Protein AF-A0A8R1I896-F1 (afdb_monomer_lite)

Radius of gyration: 21.24 Å; chains: 1; bounding box: 48×56×58 Å

pLDDT: mean 83.72, std 16.82, range [36.59, 98.19]

Secondary structure (DSSP, 8-state):
---PPPPHHHHHHHHHTT-SEE-SS--HHHHHHHHHHSEEEEEEETTTS-SS---SS---EE-TTT--EE-PEEEEEEETTEEEEEEEEE-SS-TTEEEEEEEETTEEEEEEEE-SS---PPPTTT--PPPPHHHHHHIIIIISTT--HHHHHHHHHHTT----HHHHHHHHTT-TTS--S---S-----HHHHHHHHHTTT--

Foldseek 3Di:
DDDDDDALVSVLCCVVVVVAAEDQAAELVNLVVCLVVQKHKYKHFCVNAPQDTDHPFAQWDQDPVPRDTRHWDWDWHQHVNRTWTWTWGATPVQRQWIWIWTDDDRIIMIIIGGRDNPDDRDDPVNDDDDDDPVLLVCLQPPQFALDDLVRSCVVCVVVVHHDDSVNSVVSLVVHPRGDPDPDPPDSPPDCVVVVVVVVVVVVD

Organism: Caenorhabditis japonica (NCBI:txid281687)

Structure (mmCIF, N/CA/C/O backbone):
data_AF-A0A8R1I896-F1
#
_entry.id   AF-A0A8R1I896-F1
#
loop_
_atom_site.group_PDB
_atom_site.id
_atom_site.type_symbol
_atom_site.label_atom_id
_atom_site.label_alt_id
_atom_site.label_comp_id
_atom_site.label_asym_id
_atom_site.label_entity_id
_atom_site.label_seq_id
_atom_site.pdbx_PDB_ins_code
_atom_site.Cartn_x
_atom_site.Cartn_y
_atom_site.Cartn_z
_atom_site.occupancy
_atom_site.B_iso_or_equiv
_atom_site.auth_seq_id
_atom_site.auth_comp_id
_atom_site.auth_asym_id
_atom_site.auth_atom_id
_atom_site.pdbx_PDB_model_num
ATOM 1 N N . MET A 1 1 ? -15.778 16.147 9.766 1.00 43.19 1 MET A N 1
ATOM 2 C CA . MET A 1 1 ? -15.668 14.842 10.455 1.00 43.19 1 MET A CA 1
ATOM 3 C C . MET A 1 1 ? -14.195 14.519 10.639 1.00 43.19 1 MET A C 1
ATOM 5 O O . MET A 1 1 ? -13.436 14.652 9.689 1.00 43.19 1 MET A O 1
ATOM 9 N N . THR A 1 2 ? -13.774 14.177 11.851 1.00 53.16 2 THR A N 1
ATOM 10 C CA . THR A 1 2 ? -12.401 13.767 12.184 1.00 53.16 2 THR A CA 1
ATOM 11 C C . THR A 1 2 ? -12.109 12.383 11.596 1.00 53.16 2 THR A C 1
ATOM 13 O O . THR A 1 2 ? -12.910 11.466 11.754 1.00 53.16 2 THR A O 1
ATOM 16 N N . GLN A 1 3 ? -10.973 12.217 10.908 1.00 65.56 3 GLN A N 1
ATOM 17 C CA . GLN A 1 3 ? -10.535 10.918 10.374 1.00 65.56 3 GLN A CA 1
ATOM 18 C C . GLN A 1 3 ? -10.340 9.915 11.525 1.00 65.56 3 GLN A C 1
ATOM 20 O O . GLN A 1 3 ? -9.414 10.067 12.326 1.00 65.56 3 GLN A O 1
ATOM 25 N N . LYS A 1 4 ? -11.203 8.894 11.617 1.00 81.31 4 LYS A N 1
ATOM 26 C CA . LYS A 1 4 ? -11.098 7.837 12.635 1.00 81.31 4 LYS A CA 1
ATOM 27 C C . LYS A 1 4 ? -10.187 6.716 12.127 1.00 81.31 4 LYS A C 1
ATOM 29 O O . LYS A 1 4 ? -10.498 6.056 11.140 1.00 81.31 4 LYS A O 1
ATOM 34 N N . TRP A 1 5 ? -9.064 6.505 12.805 1.00 93.50 5 TRP A N 1
ATOM 35 C CA . TRP A 1 5 ? -8.181 5.356 12.584 1.00 93.50 5 TRP A CA 1
ATOM 36 C C . TRP A 1 5 ? -8.631 4.192 13.462 1.00 93.50 5 TRP A C 1
ATOM 38 O O . TRP A 1 5 ? -9.025 4.431 14.603 1.00 93.50 5 TRP A O 1
ATOM 48 N N . LEU A 1 6 ? -8.523 2.957 12.963 1.00 95.25 6 LEU A N 1
ATOM 49 C CA . LEU A 1 6 ? -8.793 1.780 13.791 1.00 95.25 6 LEU A CA 1
ATOM 50 C C . LEU A 1 6 ? -7.811 1.720 14.969 1.00 95.25 6 LEU A C 1
ATOM 52 O O . LEU A 1 6 ? -6.596 1.899 14.804 1.00 95.25 6 LEU A O 1
ATOM 56 N N . THR A 1 7 ? -8.368 1.479 16.147 1.00 96.00 7 THR A N 1
ATOM 57 C CA . THR A 1 7 ? -7.663 1.180 17.393 1.00 96.00 7 THR A CA 1
ATOM 58 C C . THR A 1 7 ? -7.094 -0.241 17.374 1.00 96.00 7 THR A C 1
ATOM 60 O O . THR A 1 7 ? -7.401 -1.034 16.487 1.00 96.00 7 THR A O 1
ATOM 63 N N . ALA A 1 8 ? -6.255 -0.569 18.360 1.00 96.56 8 ALA A N 1
ATOM 64 C CA . ALA A 1 8 ? -5.745 -1.928 18.547 1.00 96.56 8 ALA A CA 1
ATOM 65 C C . ALA A 1 8 ? -6.881 -2.961 18.652 1.00 96.56 8 ALA A C 1
ATOM 67 O O . ALA A 1 8 ? -6.906 -3.914 17.883 1.00 96.56 8 ALA A O 1
ATOM 68 N N . SER A 1 9 ? -7.871 -2.704 19.513 1.00 97.00 9 SER A N 1
ATOM 69 C CA . SER A 1 9 ? -9.012 -3.607 19.708 1.00 97.00 9 SER A CA 1
ATOM 70 C C . SER A 1 9 ? -9.872 -3.760 18.446 1.00 97.00 9 SER A C 1
ATOM 72 O O . SER A 1 9 ? -10.269 -4.869 18.100 1.00 97.00 9 SER A O 1
ATOM 74 N N . GLU A 1 10 ? -10.111 -2.678 17.694 1.00 97.25 10 GLU A N 1
ATOM 75 C CA . GLU A 1 10 ? -10.824 -2.771 16.409 1.00 97.25 10 GLU A CA 1
ATOM 76 C C . GLU A 1 10 ? -10.038 -3.614 15.386 1.00 97.25 10 GLU A C 1
ATOM 78 O O . GLU A 1 10 ? -10.637 -4.369 14.623 1.00 97.25 10 GLU A O 1
ATOM 83 N N . TRP A 1 11 ? -8.702 -3.534 15.375 1.00 97.69 11 TRP A N 1
ATOM 84 C CA . TRP A 1 11 ? -7.879 -4.406 14.534 1.00 97.69 11 TRP A CA 1
ATOM 85 C C . TRP A 1 11 ? -7.923 -5.869 14.965 1.00 97.69 11 TRP A C 1
ATOM 87 O O . TRP A 1 11 ? -8.030 -6.744 14.111 1.00 97.69 11 TRP A O 1
ATOM 97 N N . GLU A 1 12 ? -7.866 -6.144 16.265 1.00 98.00 12 GLU A N 1
ATOM 98 C CA . GLU A 1 12 ? -8.005 -7.503 16.794 1.00 98.00 12 GLU A CA 1
ATOM 99 C C . GLU A 1 12 ? -9.350 -8.110 16.389 1.00 98.00 12 GLU A C 1
ATOM 101 O O . GLU A 1 12 ? -9.387 -9.243 15.917 1.00 98.00 12 GLU A O 1
ATOM 106 N N . GLN A 1 13 ? -10.439 -7.337 16.460 1.00 97.94 13 GLN A N 1
ATOM 107 C CA . GLN A 1 13 ? -11.753 -7.764 15.973 1.00 97.94 13 GLN A CA 1
ATOM 108 C C . GLN A 1 13 ? -11.747 -8.054 14.471 1.00 97.94 13 GLN A C 1
ATOM 110 O O . GLN A 1 13 ? -12.292 -9.071 14.046 1.00 97.94 13 GLN A O 1
ATOM 115 N N . VAL A 1 14 ? -11.127 -7.188 13.663 1.00 97.69 14 VAL A N 1
ATOM 116 C CA . VAL A 1 14 ? -11.001 -7.404 12.214 1.00 97.69 14 VAL A CA 1
ATOM 117 C C . VAL A 1 14 ? -10.257 -8.704 11.911 1.00 97.69 14 VAL A C 1
ATOM 119 O O . VAL A 1 14 ? -10.693 -9.470 11.053 1.00 97.69 14 VAL A O 1
ATOM 122 N N . ILE A 1 15 ? -9.154 -8.964 12.616 1.00 97.31 15 ILE A N 1
ATOM 123 C CA . ILE A 1 15 ? -8.305 -10.136 12.389 1.00 97.31 15 ILE A CA 1
ATOM 124 C C . ILE A 1 15 ? -8.996 -11.414 12.881 1.00 97.31 15 ILE A C 1
ATOM 126 O O . ILE A 1 15 ? -9.079 -12.380 12.126 1.00 97.31 15 ILE A O 1
ATOM 130 N N . ALA A 1 16 ? -9.516 -11.417 14.112 1.00 97.44 16 ALA A N 1
ATOM 131 C CA . ALA A 1 16 ? -10.142 -12.587 14.729 1.00 97.44 16 ALA A CA 1
ATOM 132 C C . ALA A 1 16 ? -11.426 -13.012 14.003 1.00 97.44 16 ALA A C 1
ATOM 134 O O . ALA A 1 16 ? -11.642 -14.198 13.758 1.00 97.44 16 ALA A O 1
ATOM 135 N N . ASN A 1 17 ? -12.249 -12.042 13.600 1.00 97.75 17 ASN A N 1
ATOM 136 C CA . ASN A 1 17 ? -13.541 -12.305 12.964 1.00 97.75 17 ASN A CA 1
ATOM 137 C C . ASN A 1 17 ? -13.468 -12.340 11.431 1.00 97.75 17 ASN A C 1
ATOM 139 O O . ASN A 1 17 ? -14.507 -12.368 10.781 1.00 97.75 17 ASN A O 1
ATOM 143 N N . HIS A 1 18 ? -12.265 -12.324 10.847 1.00 97.00 18 HIS A N 1
ATOM 144 C CA . HIS A 1 18 ? -12.063 -12.385 9.396 1.00 97.00 18 HIS A CA 1
ATOM 145 C C . HIS A 1 18 ? -12.824 -11.289 8.619 1.00 97.00 18 HIS A C 1
ATOM 147 O O . HIS A 1 18 ? -13.366 -11.527 7.543 1.00 97.00 18 HIS A O 1
ATOM 153 N N . LEU A 1 19 ? -12.862 -10.062 9.155 1.00 97.25 19 LEU A N 1
ATOM 154 C CA . LEU A 1 19 ? -13.584 -8.922 8.562 1.00 97.25 19 LEU A CA 1
ATOM 155 C C . LEU A 1 19 ? -12.745 -8.220 7.484 1.00 97.25 19 LEU A C 1
ATOM 157 O O . LEU A 1 19 ? -12.493 -7.011 7.542 1.00 97.25 19 LEU A O 1
ATOM 161 N N . TYR A 1 20 ? -12.257 -8.999 6.525 1.00 97.69 20 TYR A N 1
ATOM 162 C CA . TYR A 1 20 ? -11.418 -8.544 5.426 1.00 97.69 20 TYR A CA 1
ATOM 163 C C . TYR A 1 20 ? -11.578 -9.447 4.206 1.00 97.69 20 TYR A C 1
ATOM 165 O O . TYR A 1 20 ? -11.899 -10.626 4.322 1.00 97.69 20 TYR A O 1
ATOM 173 N N . THR A 1 21 ? -11.274 -8.895 3.036 1.00 97.75 21 THR A N 1
ATOM 174 C CA . THR A 1 21 ? -11.139 -9.668 1.800 1.00 97.75 21 THR A CA 1
ATOM 175 C C . THR A 1 21 ? -9.675 -10.029 1.590 1.00 97.75 21 THR A C 1
ATOM 177 O O . THR A 1 21 ? -8.800 -9.162 1.620 1.00 97.75 21 THR A O 1
ATOM 180 N N . GLU A 1 22 ? -9.385 -11.306 1.381 1.00 97.38 22 GLU A N 1
ATOM 181 C CA . GLU A 1 22 ? -8.039 -11.755 1.035 1.00 97.38 22 GLU A CA 1
ATOM 182 C C . GLU A 1 22 ? -7.761 -11.553 -0.456 1.00 97.38 22 GLU A C 1
ATOM 184 O O . GLU A 1 22 ? -8.564 -11.944 -1.303 1.00 97.38 22 GLU A O 1
ATOM 189 N N . VAL A 1 23 ? -6.632 -10.916 -0.772 1.00 96.88 23 VAL A N 1
ATOM 190 C CA . VAL A 1 23 ? -6.180 -10.667 -2.146 1.00 96.88 23 VAL A CA 1
ATOM 191 C C . VAL A 1 23 ? -4.660 -10.795 -2.235 1.00 96.88 23 VAL A C 1
ATOM 193 O O . VAL A 1 23 ? -3.946 -10.471 -1.289 1.00 96.88 23 VAL A O 1
ATOM 196 N N . ASP A 1 24 ? -4.141 -11.205 -3.392 1.00 92.75 24 ASP A N 1
ATOM 197 C CA . ASP A 1 24 ? -2.686 -11.284 -3.603 1.00 92.75 24 ASP A CA 1
ATOM 198 C C . ASP A 1 24 ? -2.039 -9.892 -3.663 1.00 92.75 24 ASP A C 1
ATOM 200 O O . ASP A 1 24 ? -0.920 -9.683 -3.193 1.00 92.75 24 ASP A O 1
ATOM 20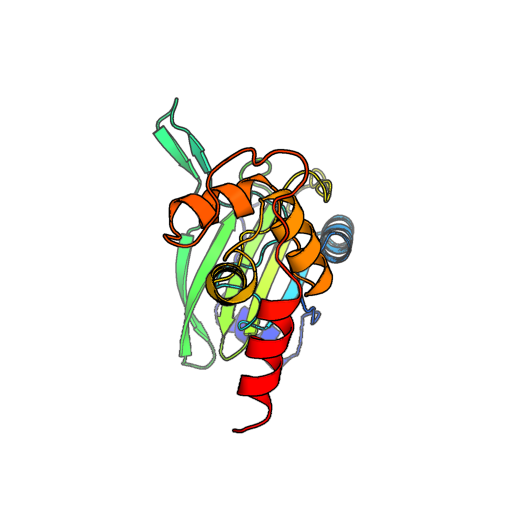4 N N . GLN A 1 25 ? -2.757 -8.930 -4.249 1.00 91.88 25 GLN A N 1
ATOM 205 C CA . GLN A 1 25 ? -2.336 -7.543 -4.427 1.00 91.88 25 GLN A CA 1
ATOM 206 C C . GLN A 1 25 ? -3.551 -6.619 -4.551 1.00 91.88 25 GLN A C 1
ATOM 208 O O . GLN A 1 25 ? -4.630 -7.039 -4.971 1.00 91.88 25 GLN A O 1
ATOM 213 N N . ILE A 1 26 ? -3.368 -5.339 -4.227 1.00 94.88 26 ILE A N 1
ATOM 214 C CA . ILE A 1 26 ? -4.428 -4.327 -4.308 1.00 94.88 26 ILE A CA 1
ATOM 215 C C . ILE A 1 26 ? -4.451 -3.750 -5.726 1.00 94.88 26 ILE A C 1
ATOM 217 O O . ILE A 1 26 ? -3.584 -2.966 -6.116 1.00 94.88 26 ILE A O 1
ATOM 221 N N . GLY A 1 27 ? -5.441 -4.164 -6.514 1.00 93.12 27 GLY A N 1
ATOM 222 C CA . GLY A 1 27 ? -5.610 -3.762 -7.902 1.00 93.12 27 GLY A CA 1
ATOM 223 C C . GLY A 1 27 ? -6.733 -2.750 -8.114 1.00 93.12 27 GLY A C 1
ATOM 224 O O . GLY A 1 27 ? -7.380 -2.254 -7.194 1.00 93.12 27 GLY A O 1
ATOM 225 N N . ILE A 1 28 ? -7.007 -2.463 -9.388 1.00 94.38 28 ILE A N 1
ATOM 226 C CA . ILE A 1 28 ? -8.111 -1.579 -9.792 1.00 94.38 28 ILE A CA 1
ATOM 227 C C . ILE A 1 28 ? -9.475 -2.137 -9.371 1.00 94.38 28 ILE A C 1
ATOM 229 O O . ILE A 1 28 ? -10.385 -1.363 -9.091 1.00 94.38 28 ILE A O 1
ATOM 233 N N . ARG A 1 29 ? -9.633 -3.465 -9.314 1.00 95.19 29 ARG A N 1
ATOM 234 C CA . ARG A 1 29 ? -10.883 -4.108 -8.887 1.00 95.19 29 ARG A CA 1
ATOM 235 C C . ARG A 1 29 ? -11.223 -3.737 -7.443 1.00 95.19 29 ARG A C 1
ATOM 237 O O . ARG A 1 29 ? -12.334 -3.297 -7.177 1.00 95.19 29 ARG A O 1
ATOM 244 N N . GLU A 1 30 ? -10.256 -3.851 -6.543 1.00 96.88 30 GLU A N 1
ATOM 245 C CA . GLU A 1 30 ? -10.408 -3.509 -5.128 1.00 96.88 30 GLU A CA 1
ATOM 246 C C . GLU A 1 30 ? -10.646 -2.002 -4.954 1.00 96.88 30 GLU A C 1
ATOM 248 O O . GLU A 1 30 ? -11.484 -1.585 -4.161 1.00 96.88 30 GLU A O 1
ATOM 253 N N . LEU A 1 31 ? -9.980 -1.158 -5.750 1.00 96.12 31 LEU A N 1
ATOM 254 C CA . LEU A 1 31 ? -10.217 0.289 -5.718 1.00 96.12 31 LEU A CA 1
ATOM 255 C C . LEU A 1 31 ? -11.596 0.689 -6.264 1.00 96.12 31 LEU A C 1
ATOM 257 O O . LEU A 1 31 ? -12.156 1.674 -5.792 1.00 96.12 31 LEU A O 1
ATOM 261 N N . LYS A 1 32 ? -12.171 -0.059 -7.215 1.00 96.12 32 LYS A N 1
ATOM 262 C CA . LYS A 1 32 ? -13.573 0.126 -7.631 1.00 96.12 32 LYS A CA 1
ATOM 263 C C . LYS A 1 32 ? -14.533 -0.219 -6.498 1.00 96.12 32 LYS A C 1
ATOM 265 O O . LYS A 1 32 ? -15.399 0.583 -6.187 1.00 96.12 32 LYS A O 1
ATOM 270 N N . TYR A 1 33 ? -14.307 -1.339 -5.816 1.00 96.50 33 TYR A N 1
ATOM 271 C CA . TYR A 1 33 ? -15.085 -1.677 -4.624 1.00 96.50 33 TYR A CA 1
ATOM 272 C C . TYR A 1 33 ? -14.990 -0.575 -3.557 1.00 96.50 33 TYR A C 1
ATOM 274 O O . TYR A 1 33 ? -16.000 -0.141 -3.014 1.00 96.50 33 TYR A O 1
ATOM 282 N N . LEU A 1 34 ? -13.787 -0.046 -3.305 1.00 96.31 34 LEU A N 1
ATOM 283 C CA . LEU A 1 34 ? -13.597 1.081 -2.389 1.00 96.31 34 LEU A CA 1
ATOM 284 C C . LEU A 1 34 ? -14.351 2.344 -2.829 1.00 96.31 34 LEU A C 1
ATOM 286 O O . LEU A 1 34 ? -14.809 3.101 -1.976 1.00 96.31 34 LEU A O 1
ATOM 290 N N . HIS A 1 35 ? -14.455 2.598 -4.132 1.00 95.06 35 HIS A N 1
ATOM 291 C CA . HIS A 1 35 ? -15.220 3.725 -4.653 1.00 95.06 35 HIS A CA 1
ATOM 292 C C . HIS A 1 35 ? -16.706 3.608 -4.324 1.00 95.06 35 HIS A C 1
ATOM 294 O O . HIS A 1 35 ? -17.303 4.583 -3.864 1.00 95.06 35 HIS A O 1
ATOM 300 N N . ASP A 1 36 ? -17.267 2.419 -4.501 1.00 94.75 36 ASP A N 1
ATOM 301 C CA . ASP A 1 36 ? -18.694 2.185 -4.312 1.00 94.75 36 ASP A CA 1
ATOM 302 C C . ASP A 1 36 ? -19.049 2.126 -2.814 1.00 94.75 36 ASP A C 1
ATOM 304 O O . ASP A 1 36 ? -19.935 2.843 -2.345 1.00 94.75 36 ASP A O 1
ATOM 308 N N . GLU A 1 37 ? -18.277 1.365 -2.035 1.00 95.12 37 GLU A N 1
ATOM 309 C CA . GLU A 1 37 ? -18.560 1.080 -0.621 1.00 95.12 37 GLU A CA 1
ATOM 310 C C . GLU A 1 37 ? -17.958 2.096 0.354 1.00 95.12 37 GLU A C 1
ATOM 312 O O . GLU A 1 37 ? -18.313 2.138 1.533 1.00 95.12 37 GLU A O 1
ATOM 317 N N . ARG A 1 38 ? -17.009 2.923 -0.107 1.00 94.31 38 ARG A N 1
ATOM 318 C CA . ARG A 1 38 ? -16.293 3.959 0.672 1.00 94.31 38 ARG A CA 1
ATOM 319 C C . ARG A 1 38 ? -15.470 3.440 1.850 1.00 94.31 38 ARG A C 1
ATOM 321 O O . ARG A 1 38 ? -14.760 4.214 2.491 1.00 94.31 38 ARG A O 1
ATOM 328 N N . LYS A 1 39 ? -15.537 2.149 2.151 1.00 95.25 39 LYS A N 1
ATOM 329 C CA . LYS A 1 39 ? -14.787 1.487 3.211 1.00 95.25 39 LYS A CA 1
ATOM 330 C C . LYS A 1 39 ? -14.443 0.077 2.761 1.00 95.25 39 LYS A C 1
ATOM 332 O O . LYS A 1 39 ? -15.297 -0.656 2.280 1.00 95.25 39 LYS A O 1
ATOM 337 N N . MET A 1 40 ? -13.188 -0.313 2.934 1.00 96.56 40 MET A N 1
ATOM 338 C CA . MET A 1 40 ? -12.721 -1.635 2.523 1.00 96.56 40 MET A CA 1
ATOM 339 C C . MET A 1 40 ? -11.589 -2.089 3.433 1.00 96.56 40 MET A C 1
ATOM 341 O O . MET A 1 40 ? -10.686 -1.311 3.731 1.00 96.56 40 MET A O 1
ATOM 345 N N . THR A 1 41 ? -11.602 -3.356 3.834 1.00 98.19 41 THR A N 1
ATOM 346 C CA . THR A 1 41 ? -10.470 -3.980 4.522 1.00 98.19 41 THR A CA 1
ATOM 347 C C . THR A 1 41 ? -9.966 -5.141 3.688 1.00 98.19 41 THR A C 1
ATOM 349 O O . THR A 1 41 ? -10.751 -6.009 3.313 1.00 98.19 41 THR A O 1
ATOM 352 N N . VAL A 1 42 ? -8.664 -5.173 3.426 1.00 98.19 42 VAL A N 1
ATOM 353 C CA . VAL A 1 42 ? -8.017 -6.265 2.697 1.00 98.19 42 VAL A CA 1
ATOM 354 C C . VAL A 1 42 ? -6.858 -6.854 3.487 1.00 98.19 42 VAL A C 1
ATOM 356 O O . VAL A 1 42 ? -6.205 -6.151 4.264 1.00 98.19 42 VAL A O 1
ATOM 359 N N . ARG A 1 43 ? -6.597 -8.142 3.263 1.00 97.94 43 ARG A N 1
ATOM 360 C CA . ARG A 1 43 ? -5.407 -8.858 3.731 1.00 97.94 43 ARG A CA 1
ATOM 361 C C . ARG A 1 43 ? -4.569 -9.254 2.524 1.00 97.94 43 ARG A C 1
ATOM 363 O O . ARG A 1 43 ? -5.105 -9.858 1.600 1.00 97.94 43 ARG A O 1
ATOM 370 N N . VAL A 1 44 ? -3.276 -8.939 2.562 1.00 97.19 44 VAL A N 1
ATOM 371 C CA . VAL A 1 44 ? -2.306 -9.340 1.534 1.00 97.19 44 VAL A CA 1
ATOM 372 C C . VAL A 1 44 ? -1.101 -10.051 2.159 1.00 97.19 44 VAL A C 1
ATOM 374 O O . VAL A 1 44 ? -0.748 -9.748 3.304 1.00 97.19 44 VAL A O 1
ATOM 377 N N . PRO A 1 45 ? -0.447 -10.982 1.448 1.00 95.38 45 PRO A N 1
ATOM 378 C CA . PRO A 1 45 ? 0.744 -11.667 1.947 1.00 95.38 45 PRO A CA 1
ATOM 379 C C . PRO A 1 45 ? 1.973 -10.743 1.985 1.00 95.38 45 PRO A C 1
ATOM 381 O O . PRO A 1 45 ? 2.304 -10.078 1.000 1.00 95.38 45 PRO A O 1
ATOM 384 N N . SER A 1 46 ? 2.690 -10.735 3.114 1.00 91.81 46 SER A N 1
ATOM 385 C CA . SER A 1 46 ? 3.878 -9.890 3.344 1.00 91.81 46 SER A CA 1
ATOM 386 C C . SER A 1 46 ? 5.088 -10.271 2.482 1.00 91.81 46 SER A C 1
ATOM 388 O O . SER A 1 46 ? 6.005 -9.471 2.318 1.00 91.81 46 SER A O 1
ATOM 390 N N . CYS A 1 47 ? 5.140 -11.499 1.957 1.00 87.62 47 CYS A N 1
ATOM 391 C CA . CYS A 1 47 ? 6.269 -11.975 1.152 1.00 87.62 47 CYS A CA 1
ATOM 392 C C . CYS A 1 47 ? 6.310 -11.346 -0.252 1.00 87.62 47 CYS A C 1
ATOM 394 O O . CYS A 1 47 ? 7.391 -11.119 -0.793 1.00 87.62 47 CYS A O 1
ATOM 396 N N . SER A 1 48 ? 5.143 -11.040 -0.824 1.00 83.62 48 SER A N 1
ATOM 397 C CA . SER A 1 48 ? 4.994 -10.422 -2.148 1.00 83.62 48 SER A CA 1
ATOM 398 C C . SER A 1 48 ? 4.568 -8.956 -2.083 1.00 83.62 48 SER A C 1
ATOM 400 O O . SER A 1 48 ? 4.631 -8.250 -3.087 1.00 83.62 48 SER A O 1
ATOM 402 N N . ASN A 1 49 ? 4.179 -8.474 -0.901 1.00 85.44 49 ASN A N 1
ATOM 403 C CA . ASN A 1 49 ? 3.840 -7.083 -0.657 1.00 85.44 49 ASN A CA 1
ATOM 404 C C . ASN A 1 49 ? 4.775 -6.545 0.425 1.00 85.44 49 ASN A C 1
ATOM 406 O O . ASN A 1 49 ? 4.681 -6.938 1.586 1.00 85.44 49 ASN A O 1
ATOM 410 N N . SER A 1 50 ? 5.669 -5.622 0.069 1.00 80.44 50 SER A N 1
ATOM 411 C CA . SER A 1 50 ? 6.450 -4.877 1.064 1.00 80.44 50 SER A CA 1
ATOM 412 C C . SER A 1 50 ? 5.550 -4.204 2.117 1.00 80.44 50 SER A C 1
ATOM 414 O O . SER A 1 50 ? 4.338 -4.092 1.949 1.00 80.44 50 SER A O 1
ATOM 416 N N . LYS A 1 51 ? 6.146 -3.685 3.207 1.00 83.94 51 LYS A N 1
ATOM 417 C CA . LYS A 1 51 ? 5.442 -3.083 4.369 1.00 83.94 51 LYS A CA 1
ATOM 418 C C . LYS A 1 51 ? 4.270 -2.144 4.036 1.00 83.94 51 LYS A C 1
ATOM 420 O O . LYS A 1 51 ? 3.389 -1.963 4.870 1.00 83.94 51 LYS A O 1
ATOM 425 N N . MET A 1 52 ? 4.288 -1.502 2.870 1.00 89.88 52 MET A N 1
ATOM 426 C CA . MET A 1 52 ? 3.182 -0.702 2.357 1.00 89.88 52 MET A CA 1
ATOM 427 C C . MET A 1 52 ? 2.794 -1.209 0.960 1.00 89.88 52 MET A C 1
ATOM 429 O O . MET A 1 52 ? 3.465 -0.837 -0.007 1.00 89.88 52 MET A O 1
ATOM 433 N N . PRO A 1 53 ? 1.702 -1.987 0.841 1.00 92.44 53 PRO A N 1
ATOM 434 C CA . PRO A 1 53 ? 1.241 -2.510 -0.439 1.00 92.44 53 PRO A CA 1
ATOM 435 C C . PRO A 1 53 ? 0.967 -1.394 -1.451 1.00 92.44 53 PRO A C 1
ATOM 437 O O . PRO A 1 53 ? 0.494 -0.302 -1.095 1.00 92.44 53 PRO A O 1
ATOM 440 N N . PHE A 1 54 ? 1.285 -1.669 -2.715 1.00 92.56 54 PHE A N 1
ATOM 441 C CA . PHE A 1 54 ? 1.019 -0.765 -3.828 1.00 92.56 54 PHE A CA 1
ATOM 442 C C . PHE A 1 54 ? -0.468 -0.772 -4.187 1.00 92.56 54 PHE A C 1
ATOM 444 O O . PHE A 1 54 ? -1.078 -1.827 -4.265 1.00 92.56 54 PHE A O 1
ATOM 451 N N . ASP A 1 55 ? -1.029 0.411 -4.427 1.00 93.19 55 ASP A N 1
ATOM 452 C CA . ASP A 1 55 ? -2.461 0.620 -4.674 1.00 93.19 55 ASP A CA 1
ATOM 453 C C . ASP A 1 55 ? -2.719 1.856 -5.560 1.00 93.19 55 ASP A C 1
ATOM 455 O O . ASP A 1 55 ? -3.733 2.529 -5.422 1.00 93.19 55 ASP A O 1
ATOM 459 N N . TYR A 1 56 ? -1.773 2.204 -6.443 1.00 93.44 56 TYR A N 1
ATOM 460 C CA . TYR A 1 56 ? -1.820 3.357 -7.365 1.00 93.44 56 TYR A CA 1
ATOM 461 C C . TYR A 1 56 ? -1.923 4.763 -6.721 1.00 93.44 56 TYR A C 1
ATOM 463 O O . TYR A 1 56 ? -1.557 5.746 -7.366 1.00 93.44 56 TYR A O 1
ATOM 471 N N . LEU A 1 57 ? -2.291 4.894 -5.445 1.00 93.81 57 LEU A N 1
ATOM 472 C CA . LEU A 1 57 ? -2.530 6.161 -4.736 1.00 93.81 57 LEU A CA 1
ATOM 473 C C . LEU A 1 57 ? -1.263 6.759 -4.103 1.00 93.81 57 LEU A C 1
ATOM 475 O O . LEU A 1 57 ? -0.310 6.045 -3.763 1.00 93.81 57 LEU A O 1
ATOM 479 N N . ILE A 1 58 ? -1.192 8.091 -3.995 1.00 93.25 58 ILE A N 1
ATOM 480 C CA . ILE A 1 58 ? 0.023 8.797 -3.564 1.00 93.25 58 ILE A CA 1
ATOM 481 C C . ILE A 1 58 ? -0.053 9.081 -2.062 1.00 93.25 58 ILE A C 1
ATOM 483 O O . ILE A 1 58 ? -0.679 10.034 -1.621 1.00 93.25 58 ILE A O 1
ATOM 487 N N . TRP A 1 59 ? 0.660 8.275 -1.277 1.00 94.25 59 TRP A N 1
ATOM 488 C CA . TRP A 1 59 ? 0.700 8.387 0.192 1.00 94.25 59 TRP A CA 1
ATOM 489 C C . TRP A 1 59 ? 1.897 9.1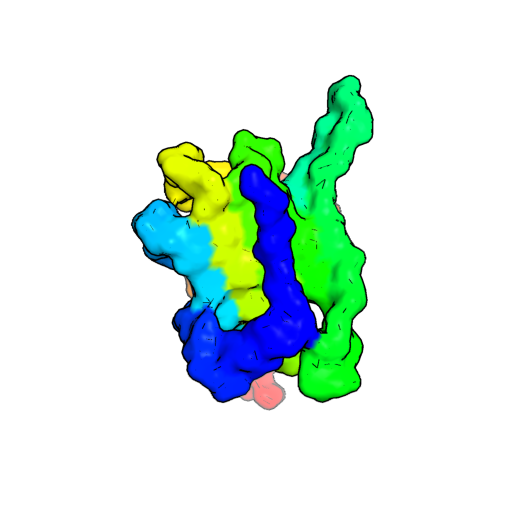65 0.732 1.00 94.25 59 TRP A C 1
ATOM 491 O O . TRP A 1 59 ? 1.993 9.443 1.925 1.00 94.25 59 TRP A O 1
ATOM 501 N N . SER A 1 60 ? 2.871 9.450 -0.127 1.00 92.38 60 SER A N 1
ATOM 502 C CA . SER A 1 60 ? 4.044 10.238 0.222 1.00 92.38 60 SER A CA 1
ATOM 503 C C . SER A 1 60 ? 4.497 11.062 -0.973 1.00 92.38 60 SER A C 1
ATOM 505 O O . SER A 1 60 ? 4.522 10.590 -2.113 1.00 92.38 60 SER A O 1
ATOM 507 N N . LYS A 1 61 ? 4.842 12.323 -0.718 1.00 91.38 61 LYS A N 1
ATOM 508 C CA . LYS A 1 61 ? 5.375 13.233 -1.728 1.00 91.38 61 LYS A CA 1
ATOM 509 C C . LYS A 1 61 ? 6.197 14.321 -1.057 1.00 91.38 61 LYS A C 1
ATOM 511 O O . LYS A 1 61 ? 5.765 14.922 -0.078 1.00 91.38 61 LYS A O 1
ATOM 516 N N . THR A 1 62 ? 7.361 14.602 -1.626 1.00 89.12 62 THR A N 1
ATOM 517 C CA . THR A 1 62 ? 8.199 15.732 -1.221 1.00 89.12 62 THR A CA 1
ATOM 518 C C . THR A 1 62 ? 8.186 16.761 -2.342 1.00 89.12 62 THR A C 1
ATOM 520 O O . THR A 1 62 ? 8.585 16.452 -3.468 1.00 89.12 62 THR A O 1
ATOM 523 N N . SER A 1 63 ? 7.728 17.979 -2.055 1.00 83.88 63 SER A N 1
ATOM 524 C CA . SER A 1 63 ? 7.803 19.097 -2.995 1.00 83.88 63 SER A CA 1
ATOM 525 C C . SER A 1 63 ? 9.131 19.824 -2.816 1.00 83.88 63 SER A C 1
ATOM 527 O O . SER A 1 63 ? 9.377 20.436 -1.782 1.00 83.88 63 SER A O 1
ATOM 529 N N . LYS A 1 64 ? 9.994 19.789 -3.838 1.00 81.12 64 LYS A N 1
ATOM 530 C CA . LYS A 1 64 ? 11.267 20.530 -3.807 1.00 81.12 64 LYS A CA 1
ATOM 531 C C . LYS A 1 64 ? 11.079 22.049 -3.853 1.00 81.12 64 LYS A C 1
ATOM 533 O O . LYS A 1 64 ? 11.959 22.759 -3.397 1.00 81.12 64 LYS A O 1
ATOM 538 N N . LYS A 1 65 ? 9.965 22.535 -4.417 1.00 80.44 65 LYS A N 1
ATOM 539 C CA . LYS A 1 65 ? 9.705 23.975 -4.582 1.00 80.44 65 LYS A CA 1
ATOM 540 C C . LYS A 1 65 ? 9.264 24.649 -3.281 1.00 80.44 65 LYS A C 1
ATOM 542 O O . LYS A 1 65 ? 9.673 25.768 -3.025 1.00 80.44 65 LYS A O 1
ATOM 547 N N . ASN A 1 66 ? 8.468 23.950 -2.470 1.00 80.00 66 ASN A N 1
ATOM 548 C CA . ASN A 1 66 ? 7.834 24.529 -1.279 1.00 80.00 66 ASN A CA 1
ATOM 549 C C . ASN A 1 66 ? 8.367 23.925 0.031 1.00 80.00 66 ASN A C 1
ATOM 551 O O . ASN A 1 66 ? 7.832 24.213 1.091 1.00 80.00 66 ASN A O 1
ATOM 555 N N . HIS A 1 67 ? 9.351 23.018 -0.033 1.00 77.19 67 HIS A N 1
ATOM 556 C CA . HIS A 1 67 ? 9.846 22.216 1.100 1.00 77.19 67 HIS A CA 1
ATOM 557 C C . HIS A 1 67 ? 8.774 21.419 1.871 1.00 77.19 67 HIS A C 1
ATOM 559 O O . HIS A 1 67 ? 9.063 20.812 2.901 1.00 77.19 67 HIS A O 1
ATOM 565 N N . GLU A 1 68 ? 7.550 21.344 1.353 1.00 83.19 68 GLU A N 1
ATOM 566 C CA . GLU A 1 68 ? 6.473 20.577 1.958 1.00 83.19 68 GLU A CA 1
ATOM 567 C C . GLU A 1 68 ? 6.701 19.075 1.787 1.00 83.19 68 GLU A C 1
ATOM 569 O O . GLU A 1 68 ? 7.001 18.568 0.694 1.00 83.19 68 GLU A O 1
ATOM 574 N N . LYS A 1 69 ? 6.516 18.352 2.893 1.00 88.88 69 LYS A N 1
ATOM 575 C CA . LYS A 1 69 ? 6.637 16.900 2.956 1.00 88.88 69 LYS A CA 1
ATOM 576 C C . LYS A 1 69 ? 5.315 16.293 3.397 1.00 88.88 69 LYS A C 1
ATOM 578 O O . LYS A 1 69 ? 4.925 16.381 4.557 1.00 88.88 69 LYS A O 1
ATOM 583 N N . HIS A 1 70 ? 4.664 15.612 2.468 1.00 92.94 70 HIS A N 1
ATOM 584 C CA . HIS A 1 70 ? 3.546 14.735 2.759 1.00 92.94 70 HIS A CA 1
ATOM 585 C C . HIS A 1 70 ? 4.086 13.324 3.004 1.00 92.94 70 HIS A C 1
ATOM 587 O O . HIS A 1 70 ? 4.773 12.759 2.147 1.00 92.94 70 HIS A O 1
ATOM 593 N N . GLN A 1 71 ? 3.830 12.767 4.187 1.00 94.31 71 GLN A N 1
ATOM 594 C CA . GLN A 1 71 ? 4.350 11.461 4.582 1.00 94.31 71 GLN A CA 1
ATOM 595 C C . GLN A 1 71 ? 3.369 10.709 5.490 1.00 94.31 71 GLN A C 1
ATOM 597 O O . GLN A 1 71 ? 2.666 11.346 6.281 1.00 94.31 71 GLN A O 1
ATOM 602 N N . PRO A 1 72 ? 3.374 9.366 5.444 1.00 95.56 72 PRO A N 1
ATOM 603 C CA . PRO A 1 72 ? 2.647 8.548 6.399 1.00 95.56 72 PRO A CA 1
ATOM 604 C C . PRO A 1 72 ? 3.113 8.786 7.835 1.00 95.56 72 PRO A C 1
ATOM 606 O O . PRO A 1 72 ? 4.280 9.107 8.084 1.00 95.56 72 PRO A O 1
ATOM 609 N N . ARG A 1 73 ? 2.205 8.576 8.789 1.00 95.50 73 ARG A N 1
ATOM 610 C CA . ARG A 1 73 ? 2.507 8.597 10.224 1.00 95.50 73 ARG A CA 1
ATOM 611 C C . ARG A 1 73 ? 2.609 7.175 10.755 1.00 95.50 73 ARG A C 1
ATOM 613 O O . ARG A 1 73 ? 1.711 6.370 10.530 1.00 95.50 73 ARG A O 1
ATOM 620 N N . TYR A 1 74 ? 3.677 6.893 11.489 1.00 96.12 74 TYR A N 1
ATOM 621 C CA . TYR A 1 74 ? 3.899 5.601 12.130 1.00 96.12 74 TYR A CA 1
ATOM 622 C C . TYR A 1 74 ? 3.468 5.685 13.589 1.00 96.12 74 TYR A C 1
ATOM 624 O O . TYR A 1 74 ? 3.868 6.608 14.298 1.00 96.12 74 TYR A O 1
ATOM 632 N N . VAL A 1 75 ? 2.642 4.741 14.029 1.00 96.06 75 VAL A N 1
ATOM 633 C CA . VAL A 1 75 ? 2.100 4.698 15.390 1.00 96.06 75 VAL A CA 1
ATOM 634 C C . VAL A 1 75 ? 2.240 3.283 15.928 1.00 96.06 75 VAL A C 1
ATOM 636 O O . VAL A 1 75 ? 1.829 2.328 15.274 1.00 96.06 75 VAL A O 1
ATOM 639 N N . LYS A 1 76 ? 2.816 3.139 17.121 1.00 96.50 76 LYS A N 1
ATOM 640 C CA . LYS A 1 76 ? 2.899 1.842 17.797 1.00 96.50 76 LYS A CA 1
ATOM 641 C C . LYS A 1 76 ? 1.512 1.423 18.281 1.00 96.50 76 LYS A C 1
ATOM 643 O O . LYS A 1 76 ? 0.812 2.229 18.891 1.00 96.50 76 LYS A O 1
ATOM 648 N N . LEU A 1 77 ? 1.137 0.180 18.011 1.00 95.81 77 LEU A N 1
ATOM 649 C CA . LEU A 1 77 ? -0.051 -0.486 18.541 1.00 95.81 77 LEU A CA 1
ATOM 650 C C . LEU A 1 77 ? 0.371 -1.846 19.100 1.00 95.81 77 LEU A C 1
ATOM 652 O O . LEU A 1 77 ? 1.310 -2.443 18.582 1.00 95.81 77 LEU A O 1
ATOM 656 N N . ASN A 1 78 ? -0.341 -2.344 20.104 1.00 96.44 78 ASN A N 1
ATOM 657 C CA . ASN A 1 78 ? -0.221 -3.733 20.541 1.00 96.44 78 ASN A CA 1
ATOM 658 C C . ASN A 1 78 ? -1.442 -4.481 20.019 1.00 96.44 78 ASN A C 1
ATOM 660 O O . ASN A 1 78 ? -2.556 -4.067 20.313 1.00 96.44 78 ASN A O 1
ATOM 664 N N . ILE A 1 79 ? -1.231 -5.515 19.210 1.00 95.88 79 ILE A N 1
ATOM 665 C CA . ILE A 1 79 ? -2.294 -6.341 18.627 1.00 95.88 79 ILE A CA 1
ATOM 666 C C . ILE A 1 79 ? -2.029 -7.776 19.063 1.00 95.88 79 ILE A C 1
ATOM 668 O O . ILE A 1 79 ? -0.966 -8.308 18.742 1.00 95.88 79 ILE A O 1
ATOM 672 N N . PHE A 1 80 ? -2.958 -8.381 19.804 1.00 96.00 80 PHE A N 1
ATOM 673 C CA . PHE A 1 80 ? -2.769 -9.672 20.476 1.00 96.00 80 PHE A CA 1
ATOM 674 C C . PHE A 1 80 ? -1.436 -9.712 21.238 1.00 96.00 80 PHE A C 1
ATOM 676 O O . PHE A 1 80 ? -0.582 -10.563 20.984 1.00 96.00 80 PHE A O 1
ATOM 683 N N . ASP A 1 81 ? -1.211 -8.683 22.062 1.00 92.88 81 ASP A N 1
ATOM 684 C CA . ASP A 1 81 ? 0.013 -8.453 22.845 1.00 92.88 81 ASP A CA 1
ATOM 685 C C . ASP A 1 81 ? 1.319 -8.356 22.033 1.00 92.88 81 ASP A C 1
ATOM 687 O O . ASP A 1 81 ? 2.409 -8.239 22.592 1.00 92.88 81 ASP A O 1
ATOM 691 N N . SER A 1 82 ? 1.231 -8.327 20.701 1.00 94.69 82 SER A N 1
ATOM 692 C CA . SER A 1 82 ? 2.382 -8.168 19.818 1.00 94.69 82 SER A CA 1
ATOM 693 C C . SER A 1 82 ? 2.536 -6.700 19.415 1.00 94.69 82 SER A C 1
ATOM 695 O O . SER A 1 82 ? 1.618 -6.131 18.811 1.00 94.69 82 SER A O 1
ATOM 697 N N . PRO A 1 83 ? 3.683 -6.059 19.701 1.00 95.50 83 PRO A N 1
ATOM 698 C CA . PRO A 1 83 ? 3.916 -4.681 19.298 1.00 95.50 83 PRO A CA 1
ATOM 699 C C . PRO A 1 83 ? 4.115 -4.594 17.782 1.00 95.50 83 PRO A C 1
ATOM 701 O O . PRO A 1 83 ? 5.019 -5.204 17.210 1.00 95.50 83 PRO A O 1
ATOM 704 N N . VAL A 1 84 ? 3.300 -3.774 17.126 1.00 95.06 84 VAL A N 1
ATOM 705 C CA . VAL A 1 84 ? 3.359 -3.509 15.686 1.00 95.06 84 VAL A CA 1
ATOM 706 C C . VAL A 1 84 ? 3.415 -2.008 15.413 1.00 95.06 84 VAL A C 1
ATOM 708 O O . VAL A 1 84 ? 2.898 -1.185 16.169 1.00 95.06 84 VAL A O 1
ATOM 711 N N . ASN A 1 85 ? 4.033 -1.630 14.295 1.00 95.69 85 ASN A N 1
ATOM 712 C CA . ASN A 1 85 ? 4.018 -0.250 13.813 1.00 95.69 85 ASN A CA 1
ATOM 713 C C . ASN A 1 85 ? 2.906 -0.094 12.775 1.00 95.69 85 ASN A C 1
ATOM 715 O O . ASN A 1 85 ? 3.082 -0.460 11.613 1.00 95.69 85 ASN A O 1
ATOM 719 N N . SER A 1 86 ? 1.778 0.470 13.199 1.00 96.56 86 SER A N 1
ATOM 720 C CA . SER A 1 86 ? 0.705 0.884 12.299 1.00 96.56 86 SER A CA 1
ATOM 721 C C . SER A 1 86 ? 1.163 2.057 11.436 1.00 96.56 86 SER A C 1
ATOM 723 O O . SER A 1 86 ? 1.820 2.984 11.920 1.00 96.56 86 SER A O 1
ATOM 725 N N . ILE A 1 87 ? 0.806 2.023 10.154 1.00 97.38 87 ILE A N 1
ATOM 726 C CA . ILE A 1 87 ? 1.115 3.077 9.187 1.00 97.38 87 ILE A CA 1
ATOM 727 C C . ILE A 1 87 ? -0.194 3.749 8.783 1.00 97.38 87 ILE A C 1
ATOM 729 O O . ILE A 1 87 ? -1.067 3.130 8.180 1.00 97.38 87 ILE A O 1
ATOM 733 N N . ARG A 1 88 ? -0.327 5.030 9.115 1.00 96.62 88 ARG A N 1
ATOM 734 C CA . ARG A 1 88 ? -1.504 5.848 8.819 1.00 96.62 88 ARG A CA 1
ATOM 735 C C . ARG A 1 88 ? -1.190 6.764 7.652 1.00 96.62 88 ARG A C 1
ATOM 737 O O . ARG A 1 88 ? -0.321 7.635 7.757 1.00 96.62 88 ARG A O 1
ATOM 744 N N . CYS A 1 89 ? -1.895 6.566 6.551 1.00 95.88 89 CYS A N 1
ATOM 745 C CA . CYS A 1 89 ? -1.697 7.302 5.315 1.00 95.88 89 CYS A CA 1
ATOM 746 C C . CYS A 1 89 ? -2.948 8.115 4.986 1.00 95.88 89 CYS A C 1
ATOM 748 O O . CYS A 1 89 ? -4.065 7.605 5.034 1.00 95.88 89 CYS A O 1
ATOM 750 N N . VAL A 1 90 ? -2.740 9.368 4.607 1.00 95.25 90 VAL A N 1
ATOM 751 C CA . VAL A 1 90 ? -3.749 10.235 3.991 1.00 95.25 90 VAL A CA 1
ATOM 752 C C . VAL A 1 90 ? -3.322 10.407 2.542 1.00 95.25 90 VAL A C 1
ATOM 754 O O . VAL A 1 90 ? -2.124 10.479 2.295 1.00 95.25 90 VAL A O 1
ATOM 757 N N . GLU A 1 91 ? -4.240 10.409 1.585 1.00 94.50 91 GLU A N 1
ATOM 758 C CA . GLU A 1 91 ? -3.867 10.556 0.177 1.00 94.50 91 GLU A CA 1
ATOM 759 C C . GLU A 1 91 ? -3.479 12.014 -0.130 1.00 94.50 91 GLU A C 1
ATOM 761 O O . GLU A 1 91 ? -4.044 12.963 0.422 1.00 94.50 91 GLU A O 1
ATOM 766 N N . PHE A 1 92 ? -2.459 12.196 -0.971 1.00 92.44 92 PHE A N 1
ATOM 767 C CA . PHE A 1 92 ? -1.859 13.500 -1.237 1.00 92.44 92 PHE A CA 1
ATOM 768 C C . PHE A 1 92 ? -2.795 14.461 -1.983 1.00 92.44 92 PHE A C 1
ATOM 770 O O . PHE A 1 92 ? -2.800 15.657 -1.695 1.00 92.44 92 PHE A O 1
ATOM 777 N N . GLN A 1 93 ? -3.545 13.965 -2.967 1.00 90.31 93 GLN A N 1
ATOM 778 C CA . GLN A 1 93 ? -4.429 14.753 -3.828 1.00 90.31 93 GLN A CA 1
ATOM 779 C C . GLN A 1 93 ? -5.853 14.875 -3.259 1.00 90.31 93 GLN A C 1
ATOM 781 O O . GLN A 1 93 ? -6.518 15.878 -3.502 1.00 90.31 93 GLN A O 1
ATOM 786 N N . ASN A 1 94 ? -6.313 13.896 -2.479 1.00 91.50 94 ASN A N 1
ATOM 787 C CA . ASN A 1 94 ? -7.622 13.848 -1.843 1.00 91.50 94 ASN A CA 1
ATOM 788 C C . ASN A 1 94 ? -7.498 13.401 -0.380 1.00 91.50 94 ASN A C 1
ATOM 790 O O . ASN A 1 94 ? -7.580 12.219 -0.047 1.00 91.50 94 ASN A O 1
ATOM 794 N N . GLN A 1 95 ? -7.403 14.376 0.524 1.00 91.56 95 GLN A N 1
ATOM 795 C CA . GLN A 1 95 ? -7.247 14.116 1.956 1.00 91.56 95 GLN A CA 1
ATOM 796 C C . GLN A 1 95 ? -8.447 13.402 2.603 1.00 91.56 95 GLN A C 1
ATOM 798 O O . GLN A 1 95 ? -8.351 12.973 3.748 1.00 91.56 95 GLN A O 1
ATOM 803 N N . ALA A 1 96 ? -9.583 13.247 1.917 1.00 92.25 96 ALA A N 1
ATOM 804 C CA . ALA A 1 96 ? -10.691 12.456 2.446 1.00 92.25 96 ALA A CA 1
ATOM 805 C C . ALA A 1 96 ? -10.453 10.943 2.349 1.00 92.25 96 ALA A C 1
ATOM 807 O O . ALA A 1 96 ? -11.170 10.191 3.011 1.00 92.25 96 ALA A O 1
ATOM 808 N N . VAL A 1 97 ? -9.473 10.515 1.548 1.00 95.19 97 VAL A N 1
ATOM 809 C CA . VAL A 1 97 ? -9.091 9.115 1.364 1.00 95.19 97 VAL A CA 1
ATOM 810 C C . VAL A 1 97 ? -7.958 8.791 2.324 1.00 95.19 97 VAL A C 1
ATOM 812 O O . VAL A 1 97 ? -6.895 9.420 2.306 1.00 95.19 97 VAL A O 1
ATOM 815 N N . THR A 1 98 ? -8.176 7.792 3.166 1.00 96.12 98 THR A N 1
ATOM 816 C CA . THR A 1 98 ? -7.182 7.320 4.121 1.00 96.12 98 THR A CA 1
ATOM 817 C C . THR A 1 98 ? -6.976 5.824 3.999 1.00 96.12 98 THR A C 1
ATOM 819 O O . THR A 1 98 ? -7.877 5.090 3.593 1.00 96.12 98 THR A O 1
ATOM 822 N N . LYS A 1 99 ? -5.785 5.364 4.389 1.00 96.06 99 LYS A N 1
ATOM 823 C CA . LYS A 1 99 ? -5.552 3.952 4.683 1.00 96.06 99 LYS A CA 1
ATOM 824 C C . LYS A 1 99 ? -4.772 3.759 5.973 1.00 96.06 99 LYS A C 1
ATOM 826 O O . LYS A 1 99 ? -3.810 4.478 6.246 1.00 96.06 99 LYS A O 1
ATOM 831 N N . ASN A 1 100 ? -5.194 2.785 6.763 1.00 97.25 100 ASN A N 1
ATOM 832 C CA . ASN A 1 100 ? -4.518 2.319 7.962 1.00 97.25 100 ASN A CA 1
ATOM 833 C C . ASN A 1 100 ? -3.913 0.949 7.667 1.00 97.25 100 ASN A C 1
ATOM 835 O O . ASN A 1 100 ? -4.640 0.041 7.275 1.00 97.25 100 ASN A O 1
ATOM 839 N N . ILE A 1 101 ? -2.607 0.800 7.843 1.00 97.62 101 ILE A N 1
ATOM 840 C CA . ILE A 1 101 ? -1.894 -0.446 7.565 1.00 97.62 101 ILE A CA 1
ATOM 841 C C . ILE A 1 101 ? -1.394 -1.036 8.874 1.00 97.62 101 ILE A C 1
ATOM 843 O O . ILE A 1 101 ? -0.812 -0.322 9.694 1.00 97.62 101 ILE A O 1
ATOM 847 N N . VAL A 1 102 ? -1.576 -2.341 9.032 1.00 96.94 102 VAL A N 1
ATOM 848 C CA . VAL A 1 102 ? -1.034 -3.131 10.133 1.00 96.94 102 VAL A CA 1
ATOM 849 C C . VAL A 1 102 ? -0.341 -4.368 9.561 1.00 96.94 102 VAL A C 1
ATOM 851 O O . VAL A 1 102 ? -1.015 -5.254 9.036 1.00 96.94 102 VAL A O 1
ATOM 854 N N . PRO A 1 103 ? 0.995 -4.462 9.649 1.00 95.56 103 PRO A N 1
ATOM 855 C CA . PRO A 1 103 ? 1.691 -5.724 9.440 1.00 95.56 103 PRO A CA 1
ATOM 856 C C . PRO A 1 103 ? 1.528 -6.604 10.685 1.00 95.56 103 PRO A C 1
ATOM 858 O O . PRO A 1 103 ? 1.823 -6.161 11.796 1.00 95.56 103 PRO A O 1
ATOM 861 N N . PHE A 1 104 ? 1.072 -7.842 10.509 1.00 95.19 104 PHE A N 1
ATOM 862 C CA . PHE A 1 104 ? 0.914 -8.801 11.600 1.00 95.19 104 PHE A CA 1
ATOM 863 C C . PHE A 1 104 ? 1.154 -10.229 11.096 1.00 95.19 104 PHE A C 1
ATOM 865 O O . PHE A 1 104 ? 0.449 -10.711 10.206 1.00 95.19 104 PHE A O 1
ATOM 872 N N . LYS A 1 105 ? 2.145 -10.913 11.687 1.00 93.00 105 LYS A N 1
ATOM 873 C CA . LYS A 1 105 ? 2.652 -12.220 11.228 1.00 93.00 105 LYS A CA 1
ATOM 874 C C . LYS A 1 105 ? 3.049 -12.168 9.739 1.00 93.00 105 LYS A C 1
ATOM 876 O O . LYS A 1 105 ? 3.748 -11.245 9.326 1.00 93.00 105 LYS A O 1
ATOM 881 N N . GLU A 1 106 ? 2.611 -13.134 8.937 1.00 94.06 106 GLU A N 1
ATOM 882 C CA . GLU A 1 106 ? 2.946 -13.263 7.511 1.00 94.06 106 GLU A CA 1
ATOM 883 C C . GLU A 1 106 ? 2.076 -12.394 6.589 1.00 94.06 106 GLU A C 1
ATOM 885 O O . GLU A 1 106 ? 2.199 -12.465 5.367 1.00 94.06 106 GLU A O 1
ATOM 890 N N . PHE A 1 107 ? 1.227 -11.533 7.157 1.00 96.56 107 PHE A N 1
ATOM 891 C CA . PHE A 1 107 ? 0.257 -10.745 6.405 1.00 96.56 107 PHE A CA 1
ATOM 892 C C . PHE A 1 107 ? 0.337 -9.250 6.704 1.00 96.56 107 PHE A C 1
ATOM 894 O O . PHE A 1 107 ? 0.778 -8.804 7.769 1.00 96.56 107 PHE A O 1
ATOM 901 N N . ILE A 1 108 ? -0.170 -8.473 5.753 1.00 97.19 108 ILE A N 1
ATOM 902 C CA . ILE A 1 108 ? -0.403 -7.042 5.873 1.00 97.19 108 ILE A CA 1
ATOM 903 C C . ILE A 1 108 ? -1.898 -6.796 5.733 1.00 97.19 108 ILE A C 1
ATOM 905 O O . ILE A 1 108 ? -2.515 -7.144 4.727 1.00 97.19 108 ILE A O 1
ATOM 909 N N . TYR A 1 109 ? -2.470 -6.155 6.743 1.00 97.88 109 TYR A N 1
ATOM 910 C CA . TYR A 1 109 ? -3.859 -5.730 6.754 1.00 97.88 109 TYR A CA 1
ATOM 911 C C . TYR A 1 109 ? -3.932 -4.260 6.370 1.00 97.88 109 TYR A C 1
ATOM 913 O O . TYR A 1 109 ? -3.196 -3.432 6.915 1.00 97.88 109 TYR A O 1
ATOM 921 N N . VAL A 1 110 ? -4.816 -3.922 5.436 1.00 98.00 110 VAL A N 1
ATOM 922 C CA . VAL A 1 110 ? -5.006 -2.550 4.964 1.00 98.00 110 VAL A CA 1
ATOM 923 C C . VAL A 1 110 ? -6.475 -2.186 5.055 1.00 98.00 110 VAL A C 1
ATOM 925 O O . VAL A 1 110 ? -7.325 -2.831 4.449 1.00 98.00 110 VAL A O 1
ATOM 928 N N . HIS A 1 111 ? -6.768 -1.134 5.810 1.00 97.81 111 HIS A N 1
ATOM 929 C CA . HIS A 1 111 ? -8.109 -0.603 5.983 1.00 97.81 111 HIS A CA 1
ATOM 930 C C . HIS A 1 111 ? -8.230 0.764 5.320 1.00 97.81 111 HIS A C 1
ATOM 932 O O . HIS A 1 111 ? -7.574 1.710 5.754 1.00 97.81 111 HIS A O 1
ATOM 938 N N . TYR A 1 112 ? -9.066 0.866 4.295 1.00 96.94 112 TYR A N 1
ATOM 939 C CA . TYR A 1 112 ? -9.352 2.088 3.558 1.00 96.94 112 TYR A CA 1
ATOM 940 C C . TYR A 1 112 ? -10.654 2.731 4.020 1.00 96.94 112 TYR A C 1
ATOM 942 O O . TYR A 1 112 ? -11.646 2.034 4.243 1.00 96.94 112 TYR A O 1
ATOM 950 N N . THR A 1 113 ? -10.661 4.064 4.044 1.00 96.00 113 THR A N 1
ATOM 951 C CA . THR A 1 113 ? -11.863 4.871 4.274 1.00 96.00 113 THR A CA 1
ATOM 952 C C . THR A 1 113 ? -11.875 6.075 3.338 1.00 96.00 113 THR A C 1
ATOM 954 O O . THR A 1 113 ? -10.869 6.771 3.193 1.00 96.00 113 THR A O 1
ATOM 957 N N . VAL A 1 114 ? -13.029 6.357 2.742 1.00 94.94 114 VAL A N 1
ATOM 958 C CA . VAL A 1 114 ? -13.295 7.528 1.908 1.00 94.94 114 VAL A CA 1
ATOM 959 C C . VAL A 1 114 ? -14.385 8.365 2.573 1.00 94.94 114 VAL A C 1
ATOM 961 O O . VAL A 1 114 ? -15.527 7.939 2.710 1.00 94.94 114 VAL A O 1
ATOM 964 N N . ASN A 1 115 ? -14.036 9.583 2.985 1.00 90.00 115 ASN A N 1
ATOM 965 C CA . ASN A 1 115 ? -14.939 10.461 3.741 1.00 90.00 115 ASN A CA 1
ATOM 966 C C . ASN A 1 115 ? -15.693 11.486 2.869 1.00 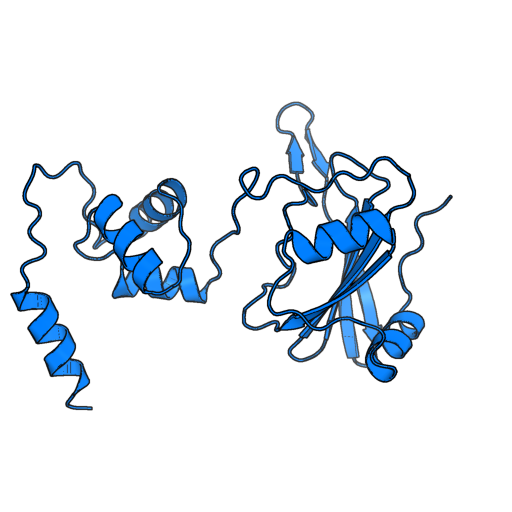90.00 115 ASN A C 1
ATOM 968 O O . ASN A 1 115 ? -16.368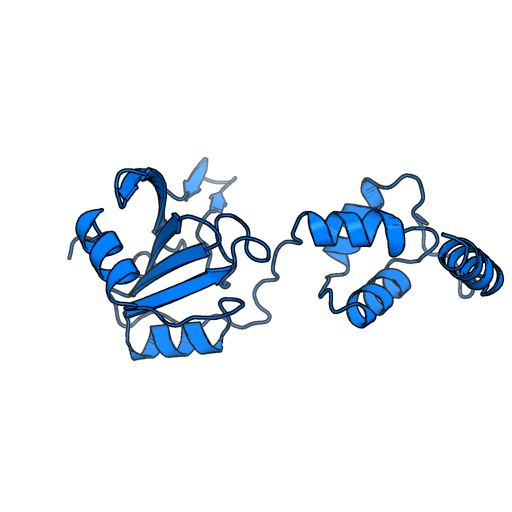 12.363 3.402 1.00 90.00 115 ASN A O 1
ATOM 972 N N . ASN A 1 116 ? -15.559 11.424 1.540 1.00 85.75 116 ASN A N 1
ATOM 973 C CA . ASN A 1 116 ? -16.270 12.287 0.594 1.00 85.75 116 ASN A CA 1
ATOM 974 C C . ASN A 1 116 ? -16.736 11.504 -0.645 1.00 85.75 116 ASN A C 1
ATOM 976 O O . ASN A 1 116 ? -16.367 10.353 -0.838 1.00 85.75 116 ASN A O 1
ATOM 980 N N . ASN A 1 117 ? -17.525 12.142 -1.510 1.00 83.38 117 ASN A N 1
ATOM 981 C CA . ASN A 1 117 ? -17.985 11.538 -2.769 1.00 83.38 117 ASN A CA 1
ATOM 982 C C . ASN A 1 117 ? -17.021 11.812 -3.942 1.00 83.38 117 ASN A C 1
ATOM 984 O O . ASN A 1 117 ? -17.411 11.691 -5.095 1.00 83.38 117 ASN A O 1
ATOM 988 N N . MET A 1 118 ? -15.789 12.250 -3.662 1.00 83.88 118 MET A N 1
ATOM 989 C CA . MET A 1 118 ? -14.842 12.742 -4.676 1.00 83.88 118 MET A CA 1
ATOM 990 C C . MET A 1 118 ? -13.700 11.759 -4.949 1.00 83.88 118 MET A C 1
ATOM 992 O O . MET A 1 118 ? -12.743 12.097 -5.648 1.00 83.88 118 MET A O 1
ATOM 996 N N . PHE A 1 119 ? -13.733 10.565 -4.357 1.00 91.56 119 PHE A N 1
ATOM 997 C CA . PHE A 1 119 ? -12.753 9.546 -4.700 1.00 91.56 119 PHE A CA 1
ATOM 998 C C . PHE A 1 119 ? -12.966 9.100 -6.141 1.00 91.56 119 PHE A C 1
ATOM 1000 O O . PHE A 1 119 ? -14.083 8.833 -6.560 1.00 91.56 119 PHE A O 1
ATOM 1007 N N . THR A 1 120 ? -11.878 9.034 -6.896 1.00 91.88 120 THR A N 1
ATOM 1008 C CA . THR A 1 120 ? -11.875 8.553 -8.272 1.00 91.88 120 THR A CA 1
ATOM 1009 C C . THR A 1 120 ? -10.905 7.392 -8.359 1.00 91.88 120 THR A C 1
ATOM 1011 O O . THR A 1 120 ? -9.811 7.432 -7.790 1.00 91.88 120 THR A O 1
ATOM 1014 N N . VAL A 1 121 ? -11.320 6.336 -9.053 1.00 93.19 121 VAL A N 1
ATOM 1015 C CA . VAL A 1 121 ? -10.468 5.167 -9.256 1.00 93.19 121 VAL A CA 1
ATOM 1016 C C . VAL A 1 121 ? -9.299 5.571 -10.165 1.00 93.19 121 VAL A C 1
ATOM 1018 O O . VAL A 1 121 ? -9.545 6.082 -11.261 1.00 93.19 121 VAL A O 1
ATOM 1021 N N . PRO A 1 122 ? -8.035 5.360 -9.754 1.00 92.00 122 PRO A N 1
ATOM 1022 C CA . PRO A 1 122 ? -6.881 5.705 -10.577 1.00 92.00 122 PRO A CA 1
ATOM 1023 C C . PRO A 1 122 ? -6.843 4.931 -11.900 1.00 92.00 122 PRO A C 1
ATOM 1025 O O . PRO A 1 122 ? -7.231 3.765 -11.962 1.00 92.00 122 PRO A O 1
ATOM 1028 N N . ASP A 1 123 ? -6.284 5.540 -12.949 1.00 90.12 123 ASP A N 1
ATOM 1029 C CA . ASP A 1 123 ? -5.953 4.814 -14.181 1.00 90.12 123 ASP A CA 1
ATOM 1030 C C . ASP A 1 123 ? -4.813 3.810 -13.891 1.00 90.12 123 ASP A C 1
ATOM 1032 O O . ASP A 1 123 ? -3.758 4.231 -13.398 1.00 90.12 123 ASP A O 1
ATOM 1036 N N . PRO A 1 124 ? -4.945 2.509 -14.217 1.00 85.94 124 PRO A N 1
ATOM 1037 C CA . PRO A 1 124 ? -3.866 1.529 -14.060 1.00 85.94 124 PRO A CA 1
ATOM 1038 C C . PRO A 1 124 ? -2.560 1.879 -14.797 1.00 85.94 124 PRO A C 1
ATOM 1040 O O . PRO A 1 124 ? -1.500 1.350 -14.459 1.00 85.94 124 PRO A O 1
ATOM 1043 N N . LYS A 1 125 ? -2.591 2.773 -15.791 1.00 85.06 125 LYS A N 1
ATOM 1044 C CA . LYS A 1 125 ? -1.396 3.274 -16.490 1.00 85.06 125 LYS A CA 1
ATOM 1045 C C . LYS A 1 125 ? -0.737 4.467 -15.794 1.00 85.06 125 LYS A C 1
ATOM 1047 O O . LYS A 1 125 ? 0.408 4.785 -16.114 1.00 85.06 125 LYS A O 1
ATOM 1052 N N . SER A 1 126 ? -1.420 5.110 -14.845 1.00 84.38 126 SER A N 1
ATOM 1053 C CA . SER A 1 126 ? -0.944 6.336 -14.185 1.00 84.38 126 SER A CA 1
ATOM 1054 C C . SER A 1 126 ? 0.333 6.119 -13.375 1.00 84.38 126 SER A C 1
ATOM 1056 O O . SER A 1 126 ? 1.197 6.998 -13.313 1.00 84.38 126 SER A O 1
ATOM 1058 N N . ARG A 1 127 ? 0.473 4.943 -12.753 1.00 85.00 127 ARG A N 1
ATOM 1059 C CA . ARG A 1 127 ? 1.614 4.594 -11.908 1.00 85.00 127 ARG A CA 1
ATOM 1060 C C . ARG A 1 127 ? 1.986 3.132 -12.047 1.00 85.00 127 ARG A C 1
ATOM 1062 O O . ARG A 1 127 ? 1.153 2.269 -12.287 1.00 85.00 127 ARG A O 1
ATOM 1069 N N . LYS A 1 128 ? 3.275 2.873 -11.851 1.00 84.06 128 LYS A N 1
ATOM 1070 C CA . LYS A 1 128 ? 3.857 1.533 -11.852 1.00 84.06 128 LYS A CA 1
ATOM 1071 C C . LYS A 1 128 ? 4.342 1.171 -10.456 1.00 84.06 128 LYS A C 1
ATOM 1073 O O . LYS A 1 128 ? 4.844 2.039 -9.732 1.00 84.06 128 LYS A O 1
ATOM 1078 N N . ARG A 1 129 ? 4.188 -0.106 -10.106 1.00 86.31 129 ARG A N 1
ATOM 1079 C CA . ARG A 1 129 ? 4.688 -0.678 -8.856 1.00 86.31 129 ARG A CA 1
ATOM 1080 C C . ARG A 1 129 ? 6.213 -0.578 -8.817 1.00 86.31 129 ARG A C 1
ATOM 1082 O O . ARG A 1 129 ? 6.888 -0.634 -9.849 1.00 86.31 129 ARG A O 1
ATOM 1089 N N . ARG A 1 130 ? 6.761 -0.370 -7.621 1.00 84.75 130 ARG A N 1
ATOM 1090 C CA . ARG A 1 130 ? 8.203 -0.484 -7.388 1.00 84.75 130 ARG A CA 1
ATOM 1091 C C . ARG A 1 130 ? 8.575 -1.967 -7.408 1.00 84.75 130 ARG A C 1
ATOM 1093 O O . ARG A 1 130 ? 7.799 -2.771 -6.932 1.00 84.75 130 ARG A O 1
ATOM 1100 N N . LEU A 1 131 ? 9.744 -2.309 -7.935 1.00 85.81 131 LEU A N 1
ATOM 1101 C CA . LEU A 1 131 ? 10.228 -3.687 -7.864 1.00 85.81 131 LEU A CA 1
ATOM 1102 C C . LEU A 1 131 ? 10.499 -4.064 -6.404 1.00 85.81 131 LEU A C 1
ATOM 1104 O O . LEU A 1 131 ? 11.119 -3.268 -5.690 1.00 85.81 131 LEU A O 1
ATOM 1108 N N . GLU A 1 132 ? 10.047 -5.244 -5.992 1.00 84.00 132 GLU A N 1
ATOM 1109 C CA . GLU A 1 132 ? 10.407 -5.832 -4.703 1.00 84.00 132 GLU A CA 1
ATOM 1110 C C . GLU A 1 132 ? 11.855 -6.343 -4.744 1.00 84.00 132 GLU A C 1
ATOM 1112 O O . GLU A 1 132 ? 12.422 -6.595 -5.811 1.00 84.00 132 GLU A O 1
ATOM 1117 N N . ASP A 1 133 ? 12.459 -6.541 -3.574 1.00 83.50 133 ASP A N 1
ATOM 1118 C CA . ASP A 1 133 ? 13.870 -6.929 -3.468 1.00 83.50 133 ASP A CA 1
ATOM 1119 C C . ASP A 1 133 ? 14.176 -8.276 -4.145 1.00 83.50 133 ASP A C 1
ATOM 1121 O O . ASP A 1 133 ? 15.217 -8.417 -4.790 1.00 83.50 133 ASP A O 1
ATOM 1125 N N . HIS A 1 134 ? 13.253 -9.243 -4.079 1.00 82.69 134 HIS A N 1
ATOM 1126 C CA . HIS A 1 134 ? 13.410 -10.534 -4.756 1.00 82.69 134 HIS A CA 1
ATOM 1127 C C . HIS A 1 134 ? 13.379 -10.390 -6.288 1.00 82.69 134 HIS A C 1
ATOM 1129 O O . HIS A 1 134 ? 14.175 -11.020 -6.982 1.00 82.69 134 HIS A O 1
ATOM 1135 N N . GLU A 1 135 ? 12.527 -9.510 -6.825 1.00 87.38 135 GLU A N 1
ATOM 1136 C CA . GLU A 1 135 ? 12.467 -9.214 -8.262 1.00 87.38 135 GLU A CA 1
ATOM 1137 C C . GLU A 1 135 ? 13.736 -8.492 -8.706 1.00 87.38 135 GLU A C 1
ATOM 1139 O O . GLU A 1 135 ? 14.311 -8.815 -9.741 1.00 87.38 135 GLU A O 1
ATOM 1144 N N . ILE A 1 136 ? 14.222 -7.538 -7.904 1.00 87.19 136 ILE A N 1
ATOM 1145 C CA . ILE A 1 136 ? 15.492 -6.847 -8.151 1.00 87.19 136 ILE A CA 1
ATOM 1146 C C . ILE A 1 136 ? 16.643 -7.854 -8.196 1.00 87.19 136 ILE A C 1
ATOM 1148 O O . ILE A 1 136 ? 17.471 -7.787 -9.108 1.00 87.19 136 ILE A O 1
ATOM 1152 N N . PHE A 1 137 ? 16.691 -8.785 -7.241 1.00 84.88 137 PHE A N 1
ATOM 1153 C CA . PHE A 1 137 ? 17.691 -9.847 -7.199 1.00 84.88 137 PHE A CA 1
ATOM 1154 C C . PHE A 1 137 ? 17.622 -10.727 -8.450 1.00 84.88 137 PHE A C 1
ATOM 1156 O O . PHE A 1 137 ? 18.642 -10.936 -9.109 1.00 84.88 137 PHE A O 1
ATOM 1163 N N . GLN A 1 138 ? 16.429 -11.196 -8.824 1.00 85.19 138 GLN A N 1
ATOM 1164 C CA . GLN A 1 138 ? 16.256 -12.029 -10.012 1.00 85.19 138 GLN A CA 1
ATOM 1165 C C . GLN A 1 138 ? 16.657 -11.289 -11.291 1.00 85.19 138 GLN A C 1
ATOM 1167 O O . GLN A 1 138 ? 17.389 -11.824 -12.127 1.00 85.19 138 GLN A O 1
ATOM 1172 N N . LEU A 1 139 ? 16.236 -10.029 -11.420 1.00 87.25 139 LEU A N 1
ATOM 1173 C CA . LEU A 1 139 ? 16.567 -9.198 -12.567 1.00 87.25 139 LEU A CA 1
ATOM 1174 C C . LEU A 1 139 ? 18.081 -9.011 -12.685 1.00 87.25 139 LEU A C 1
ATOM 1176 O O . LEU A 1 139 ? 18.635 -9.236 -13.757 1.00 87.25 139 LEU A O 1
ATOM 1180 N N . LYS A 1 140 ? 18.768 -8.655 -11.595 1.00 84.75 140 LYS A N 1
ATOM 1181 C CA . LYS A 1 140 ? 20.218 -8.417 -11.610 1.00 84.75 140 LYS A CA 1
ATOM 1182 C C . LYS A 1 140 ? 21.044 -9.660 -11.916 1.00 84.75 140 LYS A C 1
ATOM 1184 O O . LYS A 1 140 ? 22.013 -9.545 -12.657 1.00 84.75 140 LYS A O 1
ATOM 1189 N N . ASN A 1 141 ? 20.673 -10.813 -11.367 1.00 82.56 141 ASN A N 1
ATOM 1190 C CA . ASN A 1 141 ? 21.505 -12.012 -11.461 1.00 82.56 141 ASN A CA 1
ATOM 1191 C C . ASN A 1 141 ? 21.182 -12.883 -12.679 1.00 82.56 141 ASN A C 1
ATOM 1193 O O . ASN A 1 141 ? 22.084 -13.507 -13.228 1.00 82.56 141 ASN A O 1
ATOM 1197 N N . PHE A 1 142 ? 19.926 -12.906 -13.137 1.00 82.12 142 PHE A N 1
ATOM 1198 C CA . PHE A 1 142 ? 19.491 -13.846 -14.181 1.00 82.12 142 PHE A CA 1
ATOM 1199 C C . PHE A 1 142 ? 18.994 -13.167 -15.462 1.00 82.12 142 PHE A C 1
ATOM 1201 O O . PHE A 1 142 ? 19.046 -13.772 -16.536 1.00 82.12 142 PHE A O 1
ATOM 1208 N N . VAL A 1 143 ? 18.531 -11.912 -15.389 1.00 81.94 143 VAL A N 1
ATOM 1209 C CA . VAL A 1 143 ? 17.891 -11.226 -16.530 1.00 81.94 143 VAL A CA 1
ATOM 1210 C C . VAL A 1 143 ? 18.801 -10.192 -17.194 1.00 81.94 143 VAL A C 1
ATOM 1212 O O . VAL A 1 143 ? 18.918 -10.177 -18.416 1.00 81.94 143 VAL A O 1
ATOM 1215 N N . LEU A 1 144 ? 19.448 -9.324 -16.423 1.00 82.00 144 LEU A N 1
ATOM 1216 C CA . LEU A 1 144 ? 20.264 -8.221 -16.939 1.00 82.00 144 LEU A CA 1
ATOM 1217 C C . LEU A 1 144 ? 21.601 -8.631 -17.577 1.00 82.00 144 LEU A C 1
ATOM 1219 O O . LEU A 1 144 ? 21.954 -8.005 -18.582 1.00 82.00 144 LEU A O 1
ATOM 1223 N N . PRO A 1 145 ? 22.346 -9.629 -17.060 1.00 79.69 145 PRO A N 1
ATOM 1224 C CA . PRO A 1 145 ? 23.654 -9.962 -17.612 1.00 79.69 145 PRO A CA 1
ATOM 1225 C C . PRO A 1 145 ? 23.559 -10.293 -19.103 1.00 79.69 145 PRO A C 1
ATOM 1227 O O . PRO A 1 145 ? 22.697 -11.067 -19.523 1.00 79.69 145 PRO A O 1
ATOM 1230 N N . ASN A 1 146 ? 24.437 -9.687 -19.907 1.00 69.94 146 ASN A N 1
ATOM 1231 C CA . ASN A 1 146 ? 24.551 -9.923 -21.354 1.00 69.94 146 ASN A CA 1
ATOM 1232 C C . ASN A 1 146 ? 23.284 -9.635 -22.188 1.00 69.94 146 ASN A C 1
ATOM 1234 O O . ASN A 1 146 ? 23.170 -10.111 -23.323 1.00 69.94 146 ASN A O 1
ATOM 1238 N N . ARG A 1 147 ? 22.325 -8.857 -21.664 1.00 72.31 147 ARG A N 1
ATOM 1239 C CA . ARG A 1 147 ? 21.105 -8.479 -22.393 1.00 72.31 147 ARG A CA 1
ATOM 1240 C C . ARG A 1 147 ? 20.997 -6.970 -22.581 1.00 72.31 147 ARG A C 1
ATOM 1242 O O . ARG A 1 147 ? 21.341 -6.176 -21.710 1.00 72.31 147 ARG A O 1
ATOM 1249 N N . SER A 1 148 ? 20.458 -6.571 -23.733 1.00 79.44 148 SER A N 1
ATOM 1250 C CA . SER A 1 148 ? 20.027 -5.190 -23.960 1.00 79.44 148 SER A CA 1
ATOM 1251 C C . SER A 1 148 ? 18.798 -4.868 -23.106 1.00 79.44 148 SER A C 1
ATOM 1253 O O . SER A 1 148 ? 18.063 -5.765 -22.696 1.00 79.44 148 SER A O 1
ATOM 1255 N N . VAL A 1 149 ? 18.503 -3.581 -22.902 1.00 80.69 149 VAL A N 1
ATOM 1256 C CA . VAL A 1 149 ? 17.307 -3.129 -22.161 1.00 80.69 149 VAL A CA 1
ATOM 1257 C C . VAL A 1 149 ? 16.016 -3.754 -22.711 1.00 80.69 149 VAL A C 1
ATOM 1259 O O . VAL A 1 149 ? 15.143 -4.157 -21.945 1.00 80.69 149 VAL A O 1
ATOM 1262 N N . VAL A 1 150 ? 15.895 -3.852 -24.040 1.00 84.19 150 VAL A N 1
ATOM 1263 C CA . VAL A 1 150 ? 14.716 -4.430 -24.705 1.00 84.19 150 VAL A CA 1
ATOM 1264 C C . VAL A 1 150 ? 14.649 -5.941 -24.482 1.00 84.19 150 VAL A C 1
ATOM 1266 O O . VAL A 1 150 ? 13.577 -6.461 -24.179 1.00 84.19 150 VAL A O 1
ATOM 1269 N N . GLY A 1 151 ? 15.786 -6.636 -24.593 1.00 82.75 151 GLY A N 1
ATOM 1270 C CA . GLY A 1 151 ? 15.870 -8.076 -24.342 1.00 82.75 151 GLY A CA 1
ATOM 1271 C C . GLY A 1 151 ? 15.570 -8.429 -22.885 1.00 82.75 151 GLY A C 1
ATOM 1272 O O . GLY A 1 151 ? 14.776 -9.326 -22.623 1.00 82.75 151 GLY A O 1
ATOM 1273 N N . ALA A 1 152 ? 16.130 -7.668 -21.944 1.00 85.44 152 ALA A N 1
ATOM 1274 C CA . ALA A 1 152 ? 15.872 -7.816 -20.517 1.00 85.44 152 ALA A CA 1
ATOM 1275 C C . ALA A 1 152 ? 14.396 -7.580 -20.167 1.00 85.44 152 ALA A C 1
ATOM 1277 O O . ALA A 1 152 ? 13.827 -8.355 -19.407 1.00 85.44 152 ALA A O 1
ATOM 1278 N N . LYS A 1 153 ? 13.748 -6.560 -20.754 1.00 87.69 153 LYS A N 1
ATOM 1279 C CA . LYS A 1 153 ? 12.312 -6.309 -20.544 1.00 87.69 153 LYS A CA 1
ATOM 1280 C C . LYS A 1 153 ? 11.452 -7.481 -21.019 1.00 87.69 153 LYS A C 1
ATOM 1282 O O . LYS A 1 153 ? 10.626 -7.960 -20.254 1.00 87.69 153 LYS A O 1
ATOM 1287 N N . ARG A 1 154 ? 11.671 -7.959 -22.251 1.00 86.50 154 ARG A N 1
ATOM 1288 C CA . ARG A 1 154 ? 10.922 -9.104 -22.798 1.00 86.50 154 ARG A CA 1
ATOM 1289 C C . ARG A 1 154 ? 11.126 -10.358 -21.955 1.00 86.50 154 ARG A C 1
ATOM 1291 O O . ARG A 1 154 ? 10.175 -11.076 -21.687 1.00 86.50 154 ARG A O 1
ATOM 1298 N N . PHE A 1 155 ? 12.356 -10.612 -21.514 1.00 84.75 155 PHE A N 1
ATOM 1299 C CA . PHE A 1 155 ? 12.641 -11.778 -20.686 1.00 84.75 155 PHE A CA 1
ATOM 1300 C C . PHE A 1 155 ? 12.013 -11.663 -19.288 1.00 84.75 155 PHE A C 1
ATOM 1302 O O . PHE A 1 155 ? 11.420 -12.623 -18.814 1.00 84.75 155 PHE A O 1
ATOM 1309 N N . ALA A 1 156 ? 12.059 -10.489 -18.653 1.00 86.81 156 ALA A N 1
ATOM 1310 C CA . ALA A 1 156 ? 11.363 -10.250 -17.388 1.00 86.81 156 ALA A CA 1
ATOM 1311 C C . ALA A 1 156 ? 9.853 -10.530 -17.502 1.00 86.81 156 ALA A C 1
ATOM 1313 O O . ALA A 1 156 ? 9.303 -11.236 -16.663 1.00 86.81 156 ALA A O 1
ATOM 1314 N N . GLU A 1 157 ? 9.216 -10.078 -18.589 1.00 87.12 157 GLU A N 1
ATOM 1315 C CA . GLU A 1 157 ? 7.804 -10.368 -18.881 1.00 87.12 157 GLU A CA 1
ATOM 1316 C C . GLU A 1 157 ? 7.540 -11.879 -19.000 1.00 87.12 157 GLU A C 1
ATOM 1318 O O . GLU A 1 157 ? 6.555 -12.364 -18.449 1.00 87.12 157 GLU A O 1
ATOM 1323 N N . THR A 1 158 ? 8.437 -12.651 -19.631 1.00 84.19 158 THR A N 1
ATOM 1324 C CA . THR A 1 158 ? 8.300 -14.125 -19.690 1.00 84.19 158 THR A CA 1
ATOM 1325 C C . THR A 1 158 ? 8.442 -14.809 -18.330 1.00 84.19 158 THR A C 1
ATOM 1327 O O . THR A 1 158 ? 7.934 -15.908 -18.151 1.00 84.19 158 THR A O 1
ATOM 1330 N N . GLN A 1 159 ? 9.111 -14.164 -17.372 1.00 82.25 159 GLN A N 1
ATOM 1331 C CA . GLN A 1 159 ? 9.229 -14.629 -15.987 1.00 82.25 159 GLN A CA 1
ATOM 1332 C C . GLN A 1 159 ? 8.097 -14.093 -15.091 1.00 82.25 159 GLN A C 1
ATOM 1334 O O . GLN A 1 159 ? 8.142 -14.266 -13.878 1.00 82.25 159 GLN A O 1
ATOM 1339 N N . GLY A 1 160 ? 7.096 -13.414 -15.666 1.00 82.69 160 GLY A N 1
ATOM 1340 C CA . GLY A 1 160 ? 5.979 -12.829 -14.921 1.00 82.69 160 GLY A CA 1
ATOM 1341 C C . GLY A 1 160 ? 6.315 -11.530 -14.181 1.00 82.69 160 GLY A C 1
ATOM 1342 O O . GLY A 1 160 ? 5.485 -11.033 -13.424 1.00 82.69 160 GLY A O 1
ATOM 1343 N N . ILE A 1 161 ? 7.498 -10.947 -14.403 1.00 85.38 161 ILE A N 1
ATOM 1344 C CA . ILE A 1 161 ? 7.927 -9.705 -13.752 1.00 85.38 161 ILE A CA 1
ATOM 1345 C C . ILE A 1 161 ? 7.610 -8.521 -14.666 1.00 85.38 161 ILE A C 1
ATOM 1347 O O . ILE A 1 161 ? 8.271 -8.288 -15.684 1.00 85.38 161 ILE A O 1
ATOM 1351 N N . GLU A 1 162 ? 6.614 -7.722 -14.288 1.00 84.44 162 GLU A N 1
ATOM 1352 C CA . GLU A 1 162 ? 6.254 -6.526 -15.046 1.00 84.44 162 GLU A CA 1
ATOM 1353 C C . GLU A 1 162 ? 7.228 -5.371 -14.755 1.00 84.44 162 GLU A C 1
ATOM 1355 O O . GLU A 1 162 ? 7.247 -4.792 -13.668 1.00 84.44 162 GLU A O 1
ATOM 1360 N N . VAL A 1 163 ? 8.028 -4.992 -15.756 1.00 86.69 163 VAL A N 1
ATOM 1361 C CA . VAL A 1 163 ? 9.060 -3.953 -15.620 1.00 86.69 163 VAL A CA 1
ATOM 1362 C C . VAL A 1 163 ? 8.947 -2.864 -16.683 1.00 86.69 163 VAL A C 1
ATOM 1364 O O . VAL A 1 163 ? 8.643 -3.101 -17.853 1.00 86.69 163 VAL A O 1
ATOM 1367 N N . THR A 1 164 ? 9.265 -1.629 -16.303 1.00 85.44 164 THR A N 1
ATOM 1368 C CA . THR A 1 164 ? 9.432 -0.519 -17.250 1.00 85.44 164 THR A CA 1
ATOM 1369 C C . THR A 1 164 ? 10.864 -0.433 -17.771 1.00 85.44 164 THR A C 1
ATOM 1371 O O . THR A 1 164 ? 11.826 -0.772 -17.080 1.00 85.44 164 THR A O 1
ATOM 1374 N N . THR A 1 165 ? 11.031 0.150 -18.962 1.00 86.25 165 THR A N 1
ATOM 1375 C CA . THR A 1 165 ? 12.346 0.485 -19.536 1.00 86.25 165 THR A CA 1
ATOM 1376 C C . THR A 1 165 ? 13.211 1.275 -18.549 1.00 86.25 165 THR A C 1
ATOM 1378 O O . THR A 1 165 ? 14.401 1.006 -18.411 1.00 86.25 165 THR A O 1
ATOM 1381 N N . LYS A 1 166 ? 12.608 2.217 -17.810 1.00 85.50 166 LYS A N 1
ATOM 1382 C CA . LYS A 1 166 ? 13.307 3.054 -16.826 1.00 85.50 166 LYS A CA 1
ATOM 1383 C C . LYS A 1 166 ? 13.771 2.263 -15.600 1.00 85.50 166 LYS A C 1
ATOM 1385 O O . LYS A 1 166 ? 14.861 2.520 -15.101 1.00 85.50 166 LYS A O 1
ATOM 1390 N N . GLN A 1 167 ? 12.974 1.308 -15.117 1.00 88.06 167 GLN A N 1
ATOM 1391 C CA . GLN A 1 167 ? 13.378 0.423 -14.017 1.00 88.06 167 GLN A CA 1
ATOM 1392 C C . GLN A 1 167 ? 14.572 -0.445 -14.421 1.00 88.06 167 GLN A C 1
ATOM 1394 O O . GLN A 1 167 ? 15.556 -0.483 -13.689 1.00 88.06 167 GLN A O 1
ATOM 1399 N N . ILE A 1 168 ? 14.537 -1.036 -15.618 1.00 87.81 168 ILE A N 1
ATOM 1400 C CA . ILE A 1 168 ? 15.664 -1.801 -16.168 1.00 87.81 168 ILE A CA 1
ATOM 1401 C C . ILE A 1 168 ? 16.914 -0.924 -16.315 1.00 87.81 168 ILE A C 1
ATOM 1403 O O . ILE A 1 168 ? 17.980 -1.293 -15.834 1.00 87.81 168 ILE A O 1
ATOM 1407 N N . GLN A 1 169 ? 16.791 0.275 -16.891 1.00 84.50 169 GLN A N 1
ATOM 1408 C CA . GLN A 1 169 ? 17.914 1.214 -17.015 1.00 84.50 169 GLN A CA 1
ATOM 1409 C C . GLN A 1 169 ? 18.516 1.603 -15.660 1.00 84.50 169 GLN A C 1
ATOM 1411 O O . GLN A 1 169 ? 19.735 1.683 -15.532 1.00 84.50 169 GLN A O 1
ATOM 1416 N N . ASN A 1 170 ? 17.682 1.841 -14.645 1.00 85.25 170 ASN A N 1
ATOM 1417 C CA . ASN A 1 170 ? 18.159 2.157 -13.300 1.00 85.25 170 ASN A CA 1
ATOM 1418 C C . ASN A 1 170 ? 18.901 0.978 -12.659 1.00 85.25 170 ASN A C 1
ATOM 1420 O O . ASN A 1 170 ? 19.886 1.205 -11.965 1.00 85.25 170 ASN A O 1
ATOM 1424 N N . LEU A 1 171 ? 18.455 -0.261 -12.894 1.00 85.38 171 LEU A N 1
ATOM 1425 C CA . LEU A 1 171 ? 19.130 -1.452 -12.376 1.00 85.38 171 LEU A CA 1
ATOM 1426 C C . LEU A 1 171 ? 20.475 -1.709 -13.065 1.00 85.38 171 LEU A C 1
ATOM 1428 O O . LEU A 1 171 ? 21.440 -2.051 -12.386 1.00 85.38 171 LEU A O 1
ATOM 1432 N N . ILE A 1 172 ? 20.549 -1.483 -14.381 1.00 80.12 172 ILE A N 1
ATOM 1433 C CA . ILE A 1 172 ? 21.777 -1.612 -15.183 1.00 80.12 172 ILE A CA 1
ATOM 1434 C C . ILE A 1 172 ? 22.883 -0.685 -14.672 1.00 80.12 172 ILE A C 1
ATOM 1436 O O . ILE A 1 172 ? 24.032 -1.096 -14.592 1.00 80.12 172 ILE A O 1
ATOM 1440 N N . ARG A 1 173 ? 22.547 0.544 -14.253 1.00 72.00 173 ARG A N 1
ATOM 1441 C CA . ARG A 1 173 ? 23.530 1.501 -13.703 1.00 72.00 173 ARG A CA 1
ATOM 1442 C C . ARG A 1 173 ? 24.268 0.993 -12.460 1.00 72.00 173 ARG A C 1
ATOM 1444 O O . ARG A 1 173 ? 25.307 1.545 -12.127 1.00 72.00 173 ARG A O 1
ATOM 1451 N N . GLY A 1 174 ? 23.719 -0.002 -11.764 1.00 67.25 174 GLY A N 1
ATOM 1452 C CA . GLY A 1 174 ? 24.326 -0.633 -10.591 1.00 67.25 174 GLY A CA 1
ATOM 1453 C C . GLY A 1 174 ? 24.624 -2.118 -10.800 1.00 67.25 174 GLY A C 1
ATOM 1454 O O . GLY A 1 174 ? 24.517 -2.881 -9.839 1.00 67.25 174 GLY A O 1
ATOM 1455 N N . SER A 1 175 ? 24.883 -2.536 -12.043 1.00 63.50 175 SER A N 1
ATOM 1456 C CA . SER A 1 175 ? 25.254 -3.902 -12.422 1.00 63.50 175 SER A CA 1
ATOM 1457 C C . SER A 1 175 ? 26.478 -3.846 -13.338 1.00 63.50 175 SER A C 1
ATOM 1459 O O . SER A 1 175 ? 26.402 -3.322 -14.445 1.00 63.50 175 SER A O 1
ATOM 1461 N N . GLU A 1 176 ? 27.610 -4.371 -12.865 1.00 58.06 176 GLU A N 1
ATOM 1462 C CA . GLU A 1 176 ? 28.897 -4.334 -13.581 1.00 58.06 176 GLU A CA 1
ATOM 1463 C C . GLU A 1 176 ? 28.901 -5.186 -14.864 1.00 58.06 176 GLU A C 1
ATOM 1465 O O . GLU A 1 176 ? 29.677 -4.928 -15.777 1.00 58.06 176 GLU A O 1
ATOM 1470 N N . SER A 1 177 ? 27.998 -6.169 -14.968 1.00 58.06 177 SER A N 1
ATOM 1471 C CA . SER A 1 177 ? 27.907 -7.136 -16.074 1.00 58.06 177 SER A CA 1
ATOM 1472 C C . SER A 1 177 ? 26.854 -6.794 -17.140 1.00 58.06 177 SER A C 1
ATOM 1474 O O . SER A 1 177 ? 26.587 -7.591 -18.046 1.00 58.06 177 SER A O 1
ATOM 1476 N N . ALA A 1 178 ? 26.211 -5.630 -17.042 1.00 55.16 178 ALA A N 1
ATOM 1477 C CA . ALA A 1 178 ? 25.171 -5.224 -17.979 1.00 55.16 178 ALA A CA 1
ATOM 1478 C C . ALA A 1 178 ? 25.757 -4.543 -19.229 1.00 55.16 178 ALA A C 1
ATOM 1480 O O . ALA A 1 178 ? 26.658 -3.713 -19.142 1.00 55.16 178 ALA A O 1
ATOM 1481 N N . VAL A 1 179 ? 25.210 -4.843 -20.413 1.00 56.50 179 VAL A N 1
ATOM 1482 C CA . VAL A 1 179 ? 25.646 -4.215 -21.674 1.00 56.50 179 VAL A CA 1
ATOM 1483 C C . VAL A 1 179 ? 25.129 -2.773 -21.732 1.00 56.50 179 VAL A C 1
ATOM 1485 O O . VAL A 1 179 ? 23.963 -2.519 -22.047 1.00 56.50 179 VAL A O 1
ATOM 1488 N N . ILE A 1 180 ? 25.995 -1.808 -21.416 1.00 50.66 180 ILE A N 1
ATOM 1489 C CA . ILE A 1 180 ? 25.683 -0.373 -21.431 1.00 50.66 180 ILE A CA 1
ATOM 1490 C C . ILE A 1 180 ? 25.923 0.173 -22.850 1.00 50.66 180 ILE A C 1
ATOM 1492 O O . ILE A 1 180 ? 27.001 0.660 -23.169 1.00 50.66 180 ILE A O 1
ATOM 1496 N N . GLY A 1 181 ? 24.925 0.089 -23.736 1.00 48.31 181 GLY A N 1
ATOM 1497 C CA . GLY A 1 181 ? 25.011 0.724 -25.059 1.00 48.31 181 GLY A CA 1
ATOM 1498 C C . GLY A 1 181 ? 23.882 0.372 -26.031 1.00 48.31 181 GLY A C 1
ATOM 1499 O O . GLY A 1 181 ? 23.184 -0.627 -25.862 1.00 48.31 181 GLY A O 1
ATOM 1500 N N . ARG A 1 182 ? 23.708 1.192 -27.082 1.00 41.50 182 ARG A N 1
ATOM 1501 C CA . ARG A 1 182 ? 23.018 0.766 -28.312 1.00 41.50 182 ARG A CA 1
ATOM 1502 C C . ARG A 1 182 ? 23.982 -0.134 -29.067 1.00 41.50 182 ARG A C 1
ATOM 1504 O O . ARG A 1 182 ? 24.737 0.331 -29.914 1.00 41.50 182 ARG A O 1
ATOM 1511 N N . THR A 1 183 ? 23.987 -1.410 -28.740 1.00 45.09 183 THR A N 1
ATOM 1512 C CA . THR A 1 183 ? 24.601 -2.372 -29.637 1.00 45.09 183 THR A CA 1
ATOM 1513 C C . THR A 1 183 ? 23.753 -2.442 -30.903 1.00 45.09 183 THR A C 1
ATOM 1515 O O . THR A 1 183 ? 22.521 -2.453 -30.843 1.00 45.09 183 THR A O 1
ATOM 1518 N N . GLY A 1 184 ? 24.417 -2.380 -32.060 1.00 39.78 184 GLY A N 1
ATOM 1519 C CA . GLY A 1 184 ? 23.779 -2.534 -33.366 1.00 39.78 184 GLY A CA 1
ATOM 1520 C C . GLY A 1 184 ? 23.021 -3.867 -33.485 1.00 39.78 184 GLY A C 1
ATOM 1521 O O . GLY A 1 184 ? 22.973 -4.633 -32.525 1.00 39.78 184 GLY A O 1
ATOM 1522 N N . PRO A 1 185 ? 22.448 -4.193 -34.657 1.00 38.78 185 PRO A N 1
ATOM 1523 C CA . PRO A 1 185 ? 21.370 -5.184 -34.828 1.00 38.78 185 PRO A CA 1
ATOM 1524 C C . PRO A 1 185 ? 21.636 -6.628 -34.352 1.00 38.78 185 PRO A C 1
ATOM 1526 O O . PRO A 1 185 ? 20.769 -7.484 -34.500 1.00 38.78 185 PRO A O 1
ATOM 1529 N N . ARG A 1 186 ? 22.815 -6.935 -33.805 1.00 44.34 186 ARG A N 1
ATOM 1530 C CA . ARG A 1 186 ? 23.236 -8.257 -33.339 1.00 44.34 186 ARG A CA 1
ATOM 1531 C C . ARG A 1 186 ? 24.133 -8.183 -32.097 1.00 44.34 186 ARG A C 1
ATOM 1533 O O . ARG A 1 186 ? 25.285 -8.593 -32.142 1.00 44.34 186 ARG A O 1
ATOM 1540 N N . SER A 1 187 ? 23.604 -7.761 -30.949 1.00 44.00 187 SER A N 1
ATOM 1541 C CA . SER A 1 187 ? 24.070 -8.390 -29.702 1.00 44.00 187 SER A CA 1
ATOM 1542 C C . SER A 1 187 ? 23.426 -9.758 -29.606 1.00 44.00 187 SER A C 1
ATOM 1544 O O . SER A 1 187 ? 22.397 -9.934 -28.959 1.00 44.00 187 SER A O 1
ATOM 1546 N N . THR A 1 188 ? 23.996 -10.715 -30.327 1.00 43.50 188 THR A N 1
ATOM 1547 C CA . THR A 1 188 ? 23.738 -12.131 -30.117 1.00 43.50 188 THR A CA 1
ATOM 1548 C C . THR A 1 188 ? 24.122 -12.461 -28.682 1.00 43.50 188 THR A C 1
ATOM 1550 O O . THR A 1 188 ? 25.294 -12.632 -28.369 1.00 43.50 188 THR A O 1
ATOM 1553 N N . THR A 1 189 ? 23.129 -12.560 -27.798 1.00 47.19 189 THR A N 1
ATOM 1554 C CA . THR A 1 189 ? 23.207 -13.528 -26.707 1.00 47.19 189 THR A CA 1
ATOM 1555 C C . THR A 1 189 ? 23.299 -14.876 -27.408 1.00 47.19 189 THR A C 1
ATOM 1557 O O . THR A 1 189 ? 22.303 -15.394 -27.912 1.00 47.19 189 THR A O 1
ATOM 1560 N N . THR A 1 190 ? 24.514 -15.368 -27.613 1.00 42.06 190 THR A N 1
ATOM 1561 C CA . THR A 1 190 ? 24.724 -16.623 -28.317 1.00 42.06 190 THR A CA 1
ATOM 1562 C C . THR A 1 190 ? 24.089 -17.718 -27.457 1.00 42.06 190 THR A C 1
ATOM 1564 O O . THR A 1 190 ? 24.486 -17.925 -26.312 1.00 42.06 190 THR A O 1
ATOM 1567 N N . MET A 1 191 ? 23.110 -18.425 -28.030 1.00 46.03 191 MET A N 1
ATOM 1568 C CA . MET A 1 191 ? 22.497 -19.650 -27.495 1.00 46.03 191 MET A CA 1
ATOM 1569 C C . MET A 1 191 ? 23.477 -20.622 -26.791 1.00 46.03 191 MET A C 1
ATOM 1571 O O . MET A 1 191 ? 23.051 -21.220 -25.806 1.00 46.03 191 MET A O 1
ATOM 1575 N N . PRO A 1 192 ? 24.768 -20.738 -27.181 1.00 46.97 192 PRO A N 1
ATOM 1576 C CA . PRO A 1 192 ? 25.770 -21.515 -26.445 1.00 46.97 192 PRO A CA 1
ATOM 1577 C C . PRO A 1 192 ? 25.865 -21.264 -24.928 1.00 46.97 192 PRO A C 1
ATOM 1579 O O . PRO A 1 192 ? 26.052 -22.214 -24.174 1.00 46.97 192 PRO A O 1
ATOM 1582 N N . ILE A 1 193 ? 25.671 -20.030 -24.446 1.00 50.97 193 ILE A N 1
ATOM 1583 C CA . ILE A 1 193 ? 25.787 -19.722 -23.002 1.00 50.97 193 ILE A CA 1
ATOM 1584 C C . ILE A 1 193 ? 24.536 -20.187 -22.229 1.00 50.97 193 ILE A C 1
ATOM 1586 O O . ILE A 1 193 ? 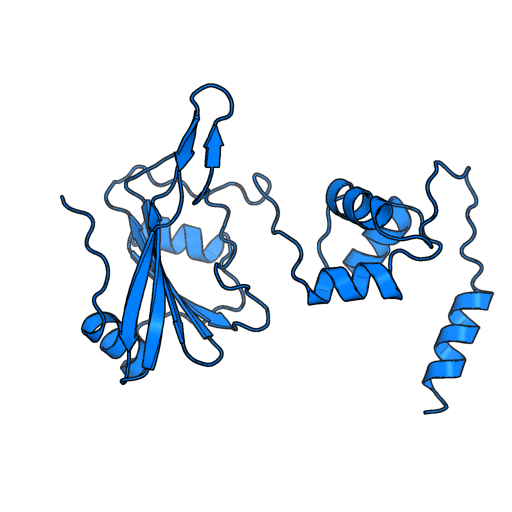24.611 -20.556 -21.059 1.00 50.97 193 ILE A O 1
ATOM 1590 N N . LEU A 1 194 ? 23.370 -20.225 -22.887 1.00 48.22 194 LEU A N 1
ATOM 1591 C CA . LEU A 1 194 ? 22.135 -20.746 -22.287 1.00 48.22 194 LEU A CA 1
ATOM 1592 C C . LEU A 1 194 ? 22.217 -22.262 -22.064 1.00 48.22 194 LEU A C 1
ATOM 1594 O O . LEU A 1 194 ? 21.719 -22.747 -21.050 1.00 48.22 194 LEU A O 1
ATOM 1598 N N . SER A 1 195 ? 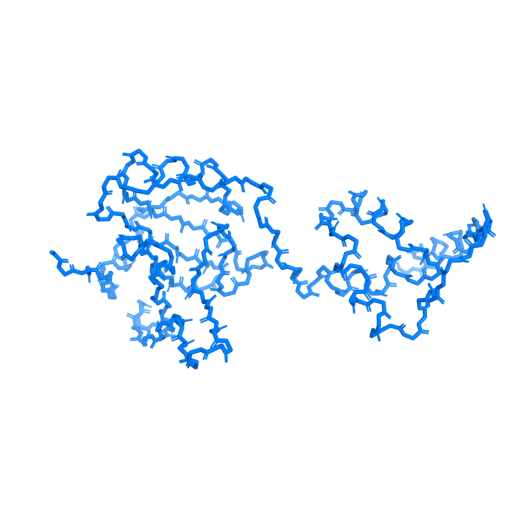22.887 -22.988 -22.964 1.00 48.62 195 SER A N 1
ATOM 1599 C CA . SER A 1 195 ? 23.163 -24.418 -22.793 1.00 48.62 195 SER A CA 1
ATOM 1600 C C . SER A 1 195 ? 24.132 -24.705 -21.641 1.00 48.62 195 SER A C 1
ATOM 1602 O O . SER A 1 195 ? 23.903 -25.661 -20.908 1.00 48.62 195 SER A O 1
ATOM 1604 N N . GLU A 1 196 ? 25.148 -23.867 -21.408 1.00 50.81 196 GLU A N 1
ATOM 1605 C CA . GLU A 1 196 ? 26.075 -24.040 -20.273 1.00 50.81 196 GLU A CA 1
ATOM 1606 C C . GLU A 1 196 ? 25.404 -23.787 -18.914 1.00 50.81 196 GLU A C 1
ATOM 1608 O O . GLU A 1 196 ? 25.615 -24.534 -17.958 1.00 50.81 196 GLU A O 1
ATOM 1613 N N . ILE A 1 197 ? 24.535 -22.776 -18.821 1.00 52.56 197 ILE A N 1
ATOM 1614 C CA . ILE A 1 197 ? 23.795 -22.481 -17.583 1.00 52.56 197 ILE A CA 1
ATOM 1615 C C . ILE A 1 197 ? 22.771 -23.590 -17.278 1.00 52.56 197 ILE A C 1
ATOM 1617 O O . ILE A 1 197 ? 22.606 -23.984 -16.122 1.00 52.56 197 ILE A O 1
ATOM 1621 N N . GLN A 1 198 ? 22.109 -24.141 -18.302 1.00 50.69 198 GLN A N 1
ATOM 1622 C CA . GLN A 1 198 ? 21.174 -25.260 -18.128 1.00 50.69 198 GLN A CA 1
ATOM 1623 C C . GLN A 1 198 ? 21.873 -26.588 -17.802 1.00 50.69 198 GLN A C 1
ATOM 1625 O O . GLN A 1 198 ? 21.323 -27.371 -17.027 1.00 50.69 198 GLN A O 1
ATOM 1630 N N . ALA A 1 199 ? 23.073 -26.837 -18.335 1.00 48.03 199 ALA A N 1
ATOM 1631 C CA . ALA A 1 199 ? 23.872 -28.020 -18.009 1.00 48.03 199 ALA A CA 1
ATOM 1632 C C . ALA A 1 199 ? 24.334 -28.010 -16.539 1.00 48.03 199 ALA A C 1
ATOM 1634 O O . ALA A 1 199 ? 24.117 -28.983 -15.823 1.00 48.03 199 ALA A O 1
ATOM 1635 N N . ASN A 1 200 ? 24.822 -26.869 -16.043 1.00 47.72 200 ASN A N 1
ATOM 1636 C CA . ASN A 1 200 ? 25.291 -26.728 -14.656 1.00 47.72 200 ASN A CA 1
ATOM 1637 C C . ASN A 1 200 ? 24.179 -26.786 -13.592 1.00 47.72 200 ASN A C 1
ATOM 1639 O O . ASN A 1 200 ? 24.470 -26.888 -12.403 1.00 47.72 200 ASN A O 1
ATOM 1643 N N . THR A 1 201 ? 22.907 -26.711 -13.996 1.00 46.88 201 THR A N 1
ATOM 1644 C CA . THR A 1 201 ? 21.757 -26.807 -13.079 1.00 46.88 201 THR A CA 1
ATOM 1645 C C . THR A 1 201 ? 21.240 -28.246 -12.944 1.00 46.88 201 THR A C 1
ATOM 1647 O O . THR A 1 201 ? 20.487 -28.533 -12.022 1.00 46.88 201 THR A O 1
ATOM 1650 N N . LYS A 1 202 ? 21.633 -29.167 -13.838 1.00 43.19 202 LYS A N 1
ATOM 1651 C CA . LYS A 1 202 ? 21.225 -30.584 -13.785 1.00 43.19 202 LYS A CA 1
ATOM 1652 C C . LYS A 1 202 ? 22.195 -31.492 -13.021 1.00 43.19 202 LYS A C 1
ATOM 1654 O O . LYS A 1 202 ? 21.842 -32.635 -12.758 1.00 43.19 202 LYS A O 1
ATOM 1659 N N . GLU A 1 203 ? 23.379 -31.001 -12.661 1.00 42.19 203 GLU A N 1
ATOM 1660 C CA . GLU A 1 203 ? 24.401 -31.758 -11.916 1.00 42.19 203 GLU A CA 1
ATOM 1661 C C . GLU A 1 203 ? 24.484 -31.385 -10.420 1.00 42.19 203 GLU A C 1
ATOM 1663 O O . GLU A 1 203 ? 25.513 -31.599 -9.779 1.00 42.19 203 GLU A O 1
ATOM 1668 N N . LYS A 1 204 ? 23.410 -30.841 -9.832 1.00 36.59 204 LYS A N 1
ATOM 1669 C CA . LYS A 1 204 ? 23.290 -30.661 -8.377 1.00 36.59 204 LYS A CA 1
ATOM 1670 C C . LYS A 1 204 ? 21.955 -31.148 -7.847 1.00 36.59 204 LYS A C 1
ATOM 1672 O O . LYS A 1 204 ? 20.930 -30.827 -8.484 1.00 36.59 204 LYS A O 1
#

Sequence (204 aa):
MTQKWLTASEWEQVIANHLYTEVDQIGIRELKYLHDERKMTVRVPSCSNSKMPFDYLIWSKTSKKNHEKHQPRYVKLNIFDSPVNSIRCVEFQNQAVTKNIVPFKEFIYVHYTVNNNMFTVPDPKSRKRRLEDHEIFQLKNFVLPNRSVVGAKRFAETQGIEVTTKQIQNLIRGSESAVIGRTGPRSTTTMPILSEIQANTKEK